Protein AF-A0A1E4LDM6-F1 (afdb_monomer)

Foldseek 3Di:
DVVVVVVVVVVVVVLVVPPPDDDPDDDVVVVVLVSVVVVVVVVVVVVVPDDDDDPVVPVVVVVVNVVVVVVCVVCVVVVVVVVLVVLVVVQLVLQLVQLVQQCVLCVVPVQFGAAQPQRCVSGDPNDQQDRPLAPASGFKAALNLRGGHGLVQFPCQPQEFGMWTFHDNDPSHYHFLVRHDASSVQKIWTQTSVSDIDIDGSVGRDGHSNTDTDPPPPPD

Radius of gyration: 28.26 Å; Cα contacts (8 Å, |Δi|>4): 288; chains: 1; bounding box: 62×35×88 Å

pLDDT: mean 83.28, std 17.45, range [42.28, 98.38]

Nearest PDB structures (foldseek):
  5t5h-assembly1_e  TM=4.782E-01  e=6.309E+00  Trypanosoma cruzi
  9e7f-assembly1_AA  TM=3.136E-01  e=3.564E+00  Pyrobaculum calidifontis JCM 11548
  8q87-assembly1_BA  TM=3.501E-01  e=8.666E+00  Gallus gallus

Structure (mmCIF, N/CA/C/O backbone):
data_AF-A0A1E4LDM6-F1
#
_entry.id   AF-A0A1E4LDM6-F1
#
loop_
_atom_site.group_PDB
_atom_site.id
_atom_site.type_symbol
_atom_site.label_atom_id
_atom_site.label_alt_id
_atom_site.label_comp_id
_atom_site.label_asym_id
_atom_site.label_entity_id
_atom_site.label_seq_id
_atom_site.pdbx_PDB_ins_code
_atom_site.Cartn_x
_atom_site.Cartn_y
_atom_site.Cartn_z
_atom_site.occupancy
_atom_site.B_iso_or_equiv
_atom_site.auth_seq_id
_atom_site.auth_comp_id
_atom_site.auth_asym_id
_atom_site.auth_atom_id
_atom_site.pdbx_PDB_model_num
ATOM 1 N N . MET A 1 1 ? 24.017 -20.713 -56.056 1.00 49.34 1 MET A N 1
ATOM 2 C CA . MET A 1 1 ? 22.973 -20.017 -55.260 1.00 49.34 1 MET A CA 1
ATOM 3 C C . MET A 1 1 ? 22.254 -20.922 -54.248 1.00 49.34 1 MET A C 1
ATOM 5 O O . MET A 1 1 ? 22.000 -20.444 -53.153 1.00 49.34 1 MET A O 1
ATOM 9 N N . ARG A 1 2 ? 22.015 -22.220 -54.521 1.00 45.69 2 ARG A N 1
ATOM 10 C CA . ARG A 1 2 ? 21.374 -23.165 -53.568 1.00 45.69 2 ARG A CA 1
ATOM 11 C C . ARG A 1 2 ? 22.109 -23.369 -52.227 1.00 45.69 2 ARG A C 1
ATOM 13 O O . ARG A 1 2 ? 21.454 -23.458 -51.200 1.00 45.69 2 ARG A O 1
ATOM 20 N N . ASN A 1 3 ? 23.443 -23.343 -52.202 1.00 46.25 3 ASN A N 1
ATOM 21 C CA . ASN A 1 3 ? 24.205 -23.619 -50.968 1.00 46.25 3 ASN A CA 1
ATOM 22 C C . ASN A 1 3 ? 24.256 -22.448 -49.967 1.00 46.25 3 ASN A C 1
ATOM 24 O O . ASN A 1 3 ? 24.544 -22.674 -48.797 1.00 46.25 3 ASN A O 1
ATOM 28 N N . LEU A 1 4 ? 23.956 -21.216 -50.402 1.00 45.09 4 LEU A N 1
ATOM 29 C CA . LEU A 1 4 ? 23.950 -20.031 -49.530 1.00 45.09 4 LEU A CA 1
ATOM 30 C C . LEU A 1 4 ? 22.633 -19.895 -48.749 1.00 45.09 4 LEU A C 1
ATOM 32 O O . LEU A 1 4 ? 22.628 -19.448 -47.607 1.00 45.09 4 LEU A O 1
ATOM 36 N N . LEU A 1 5 ? 21.524 -20.314 -49.366 1.00 49.38 5 LEU A N 1
ATOM 37 C CA . LEU A 1 5 ? 20.209 -20.367 -48.723 1.00 49.38 5 LEU A CA 1
ATOM 38 C C . LEU A 1 5 ? 20.184 -21.399 -47.585 1.00 49.38 5 LEU A C 1
ATOM 40 O O . LEU A 1 5 ? 19.610 -21.120 -46.539 1.00 49.38 5 LEU A O 1
ATOM 44 N N . LEU A 1 6 ? 20.884 -22.531 -47.731 1.00 47.88 6 LEU A N 1
ATOM 45 C CA . LEU A 1 6 ? 21.000 -23.536 -46.665 1.00 47.88 6 LEU A CA 1
ATOM 46 C C . LEU A 1 6 ? 21.842 -23.070 -45.464 1.00 47.88 6 LEU A C 1
ATOM 48 O O . LEU A 1 6 ? 21.526 -23.417 -44.330 1.00 47.88 6 LEU A O 1
ATOM 52 N N . THR A 1 7 ? 22.891 -22.266 -45.675 1.00 53.75 7 THR A N 1
ATOM 53 C CA . THR A 1 7 ? 23.732 -21.774 -44.565 1.00 53.75 7 THR A CA 1
ATOM 54 C C . THR A 1 7 ? 23.058 -20.648 -43.781 1.00 53.75 7 THR A C 1
ATOM 56 O O . THR A 1 7 ? 23.167 -20.614 -42.558 1.00 53.75 7 THR A O 1
ATOM 59 N N . LEU A 1 8 ? 22.314 -19.766 -44.459 1.00 48.09 8 LEU A N 1
ATOM 60 C CA . LEU A 1 8 ? 21.493 -18.745 -43.798 1.00 48.09 8 LEU A CA 1
ATOM 61 C C . LEU A 1 8 ? 20.306 -19.364 -43.044 1.00 48.09 8 LEU A C 1
ATOM 63 O O . LEU A 1 8 ? 20.028 -18.952 -41.922 1.00 48.09 8 LEU A O 1
ATOM 67 N N . ALA A 1 9 ? 19.661 -20.396 -43.601 1.00 47.34 9 ALA A N 1
ATOM 68 C CA . ALA A 1 9 ? 18.560 -21.087 -42.929 1.00 47.34 9 ALA A CA 1
ATOM 69 C C . ALA A 1 9 ? 19.007 -21.822 -41.647 1.00 47.34 9 ALA A C 1
ATOM 71 O O . ALA A 1 9 ? 18.335 -21.709 -40.625 1.00 47.34 9 ALA A O 1
ATOM 72 N N . CYS A 1 10 ? 20.163 -22.503 -41.646 1.00 48.44 10 CYS A N 1
ATOM 73 C CA . CYS A 1 10 ? 20.678 -23.161 -40.433 1.00 48.44 10 CYS A CA 1
ATOM 74 C C . CYS A 1 10 ? 21.182 -22.173 -39.366 1.00 48.44 10 CYS A C 1
ATOM 76 O O . CYS A 1 10 ? 20.991 -22.419 -38.176 1.00 48.44 10 CYS A O 1
ATOM 78 N N . GLY A 1 11 ? 21.799 -21.053 -39.764 1.00 45.41 11 GLY A N 1
ATOM 79 C CA . GLY A 1 11 ? 22.308 -20.051 -38.819 1.00 45.41 11 GLY A CA 1
ATOM 80 C C . GLY A 1 11 ? 21.202 -19.296 -38.075 1.00 45.41 11 GLY A C 1
ATOM 81 O O . GLY A 1 11 ? 21.329 -19.040 -36.881 1.00 45.41 11 GLY A O 1
ATOM 82 N N . VAL A 1 12 ? 20.090 -18.990 -38.752 1.00 48.03 12 VAL A N 1
ATOM 83 C CA . VAL A 1 12 ? 18.954 -18.276 -38.143 1.00 48.03 12 VAL A CA 1
ATOM 84 C C . VAL A 1 12 ? 18.112 -19.205 -37.253 1.00 48.03 12 VAL A C 1
ATOM 86 O O . VAL A 1 12 ? 17.675 -18.783 -36.184 1.00 48.03 12 VAL A O 1
ATOM 89 N N . CYS A 1 13 ? 17.957 -20.489 -37.611 1.00 42.28 13 CYS A N 1
ATOM 90 C CA . CYS A 1 13 ? 17.222 -21.459 -36.781 1.00 42.28 13 CYS A CA 1
ATOM 91 C C . CYS A 1 13 ? 17.929 -21.775 -35.448 1.00 42.28 13 CYS A C 1
ATOM 93 O O . CYS A 1 13 ? 17.265 -21.935 -34.425 1.00 42.28 13 CYS A O 1
ATOM 95 N N . GLY A 1 14 ? 19.268 -21.817 -35.428 1.00 44.53 14 GLY A N 1
ATOM 96 C CA . GLY A 1 14 ? 20.034 -22.075 -34.200 1.00 44.53 14 GLY A CA 1
ATOM 97 C C . GLY A 1 14 ? 19.938 -20.952 -33.160 1.00 44.53 14 GLY A C 1
ATOM 98 O O . GLY A 1 14 ? 19.948 -21.221 -31.962 1.00 44.53 14 GLY A O 1
ATOM 99 N N . ILE A 1 15 ? 19.788 -19.700 -33.605 1.00 48.88 15 ILE A N 1
ATOM 100 C CA . ILE A 1 15 ? 19.676 -18.538 -32.709 1.00 48.88 15 ILE A CA 1
ATOM 101 C C . ILE A 1 15 ? 18.282 -18.474 -32.068 1.00 48.88 15 ILE A C 1
ATOM 103 O O . ILE A 1 15 ? 18.171 -18.138 -30.894 1.00 48.88 15 ILE A O 1
ATOM 107 N N . ILE A 1 16 ? 17.222 -18.860 -32.787 1.00 49.59 16 ILE A N 1
ATOM 108 C CA . ILE A 1 16 ? 15.853 -18.844 -32.244 1.00 49.59 16 ILE A CA 1
ATOM 109 C C . ILE A 1 16 ? 15.621 -20.007 -31.258 1.00 49.59 16 IL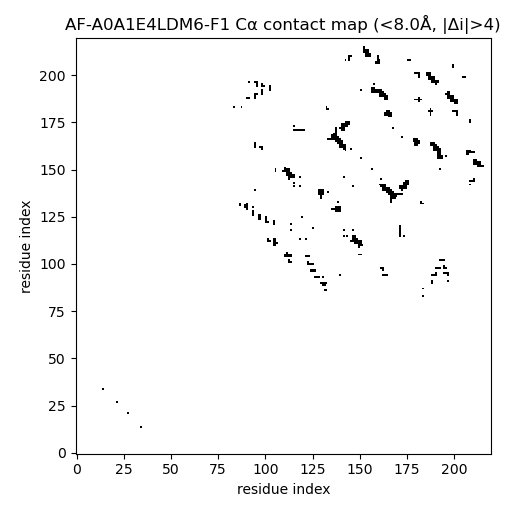E A C 1
ATOM 111 O O . ILE A 1 16 ? 14.893 -19.838 -30.286 1.00 49.59 16 ILE A O 1
ATOM 115 N N . ALA A 1 17 ? 16.279 -21.158 -31.443 1.00 46.69 17 ALA A N 1
ATOM 116 C CA . ALA A 1 17 ? 16.123 -22.315 -30.551 1.00 46.69 17 ALA A CA 1
ATOM 117 C C . ALA A 1 17 ? 16.949 -22.239 -29.244 1.00 46.69 17 ALA A C 1
ATOM 119 O O . ALA A 1 17 ? 16.628 -22.937 -28.285 1.00 46.69 17 ALA A O 1
ATOM 120 N N . GLY A 1 18 ? 18.005 -21.415 -29.186 1.00 44.22 18 GLY A N 1
ATOM 121 C CA . GLY A 1 18 ? 18.889 -21.298 -28.013 1.00 44.22 18 GLY A CA 1
ATOM 122 C C . GLY A 1 18 ? 18.526 -20.184 -27.024 1.00 44.22 18 GLY A C 1
ATOM 123 O O . GLY A 1 18 ? 18.975 -20.211 -25.878 1.00 44.22 18 GLY A O 1
ATOM 124 N N . VAL A 1 19 ? 17.707 -19.210 -27.431 1.00 49.59 19 VAL A N 1
ATOM 125 C CA . VAL A 1 19 ? 17.231 -18.142 -26.541 1.00 49.59 19 VAL A CA 1
ATOM 126 C C . VAL A 1 19 ? 15.974 -18.644 -25.835 1.00 49.59 19 VAL A C 1
ATOM 128 O O . VAL A 1 19 ? 14.849 -18.315 -26.204 1.00 49.59 19 VAL A O 1
ATOM 131 N N . GLY A 1 20 ? 16.172 -19.499 -24.829 1.00 47.28 20 GLY A N 1
ATOM 132 C CA . GLY A 1 20 ? 15.104 -19.872 -23.907 1.00 47.28 20 GLY A CA 1
ATOM 133 C C . GLY A 1 20 ? 14.444 -18.611 -23.348 1.00 47.28 20 GLY A C 1
ATOM 134 O O . GLY A 1 20 ? 15.133 -17.717 -22.852 1.00 47.28 20 GLY A O 1
ATOM 135 N N . LEU A 1 21 ? 13.117 -18.526 -23.467 1.00 48.06 21 LEU A N 1
ATOM 136 C CA . LEU A 1 21 ? 12.316 -17.459 -22.871 1.00 48.06 21 LEU A CA 1
ATOM 137 C C . LEU A 1 21 ? 12.644 -17.387 -21.370 1.00 48.06 21 LEU A C 1
ATOM 139 O O . LEU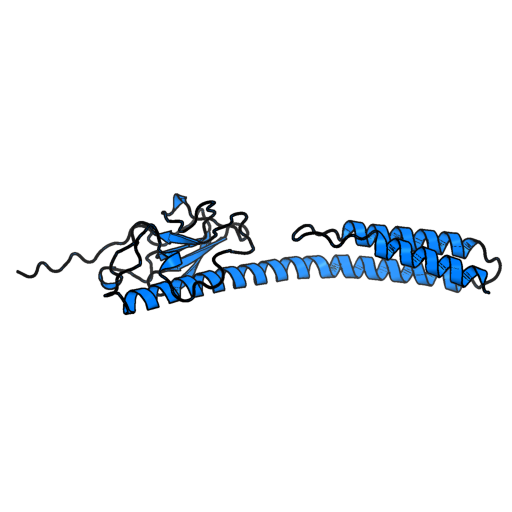 A 1 21 ? 12.421 -18.373 -20.662 1.00 48.06 21 LEU A O 1
ATOM 143 N N . PRO A 1 22 ? 13.204 -16.274 -20.866 1.00 49.22 22 PRO A N 1
ATOM 144 C CA . PRO A 1 22 ? 13.575 -16.201 -19.467 1.00 49.22 22 PRO A CA 1
ATOM 145 C C . PRO A 1 22 ? 12.323 -16.153 -18.588 1.00 49.22 22 PRO A C 1
ATOM 147 O O . PRO A 1 22 ? 11.362 -15.429 -18.860 1.00 49.22 22 PRO A O 1
ATOM 150 N N . ALA A 1 23 ? 12.368 -16.923 -17.502 1.00 51.56 23 ALA A N 1
ATOM 151 C CA . ALA A 1 23 ? 11.443 -16.799 -16.389 1.00 51.56 23 ALA A CA 1
ATOM 152 C C . ALA A 1 23 ? 11.481 -15.366 -15.816 1.00 51.56 23 ALA A C 1
ATOM 154 O O . ALA A 1 23 ? 12.505 -14.681 -15.865 1.00 51.56 23 ALA A O 1
ATOM 155 N N . LYS A 1 24 ? 10.332 -14.911 -15.301 1.00 47.06 24 LYS A N 1
ATOM 156 C CA . LYS A 1 24 ? 10.083 -13.546 -14.807 1.00 47.06 24 LYS A CA 1
ATOM 157 C C . LYS A 1 24 ? 11.229 -13.013 -13.929 1.00 47.06 24 LYS A C 1
ATOM 159 O O . LYS A 1 24 ? 11.544 -13.609 -12.906 1.00 47.06 24 LYS A O 1
ATOM 164 N N . GLY A 1 25 ? 11.759 -11.836 -14.278 1.00 56.69 25 GLY A N 1
ATOM 165 C CA . GLY A 1 25 ? 12.469 -10.958 -13.335 1.00 56.69 25 GLY A CA 1
ATOM 166 C C . GLY A 1 25 ? 13.971 -10.739 -13.547 1.00 56.69 25 GLY A C 1
ATOM 167 O O . GLY A 1 25 ? 14.536 -9.908 -12.844 1.00 56.69 25 GLY A O 1
ATOM 168 N N . GLN A 1 26 ? 14.625 -11.396 -14.512 1.00 46.50 26 GLN A N 1
ATOM 169 C CA . GLN A 1 26 ? 16.051 -11.170 -14.789 1.00 46.50 26 GLN A CA 1
ATOM 170 C C . GLN A 1 26 ? 16.243 -10.602 -16.201 1.00 46.50 26 GLN A C 1
ATOM 172 O O . GLN A 1 26 ? 15.936 -11.252 -17.202 1.00 46.50 26 GLN A O 1
ATOM 177 N N . SER A 1 27 ? 16.713 -9.355 -16.289 1.00 59.69 27 SER A N 1
ATOM 178 C CA . SER A 1 27 ? 16.934 -8.633 -17.544 1.00 59.69 27 SER A CA 1
ATOM 179 C C . SER A 1 27 ? 18.105 -9.243 -18.322 1.00 59.69 27 SER A C 1
ATOM 181 O O . SER A 1 27 ? 19.252 -8.815 -18.238 1.00 59.69 27 SER A O 1
ATOM 183 N N . ASN A 1 28 ? 17.805 -10.256 -19.131 1.00 59.12 28 ASN A N 1
ATOM 184 C CA . ASN A 1 28 ? 18.780 -10.992 -19.937 1.00 59.12 28 ASN A CA 1
ATOM 185 C C . ASN A 1 28 ? 19.213 -10.238 -21.216 1.00 59.12 28 ASN A C 1
ATOM 187 O O . ASN A 1 28 ? 19.544 -10.836 -22.240 1.00 59.12 28 ASN A O 1
ATOM 191 N N . TRP A 1 29 ? 19.189 -8.902 -21.172 1.00 66.25 29 TRP A N 1
ATOM 192 C CA . TRP A 1 29 ? 19.510 -8.027 -22.302 1.00 66.25 29 TRP A CA 1
ATOM 193 C C . TRP A 1 29 ? 20.968 -8.196 -22.755 1.00 66.25 29 TRP A C 1
ATOM 195 O O . TRP A 1 29 ? 21.261 -8.082 -23.943 1.00 66.25 29 TRP A O 1
ATOM 205 N N . MET A 1 30 ? 21.865 -8.565 -21.831 1.00 58.25 30 MET A N 1
ATOM 206 C CA . MET A 1 30 ? 23.257 -8.888 -22.150 1.00 58.25 30 MET A CA 1
ATOM 207 C C . MET A 1 30 ? 23.372 -10.090 -23.093 1.00 58.25 30 MET A C 1
ATOM 209 O O . MET A 1 30 ? 24.155 -10.026 -24.036 1.00 58.25 30 MET A O 1
ATOM 213 N N . LEU A 1 31 ? 22.571 -11.151 -22.920 1.00 64.25 31 LEU A N 1
ATOM 214 C CA . LEU A 1 31 ? 22.596 -12.287 -23.852 1.00 64.25 31 LEU A CA 1
ATOM 215 C C . LEU A 1 31 ? 22.042 -11.913 -25.228 1.00 64.25 31 LEU A C 1
ATOM 217 O O . LEU A 1 31 ? 22.519 -12.436 -26.232 1.00 64.25 31 LEU A O 1
ATOM 221 N N . PHE A 1 32 ? 21.098 -10.973 -25.296 1.00 67.56 32 PHE A N 1
ATOM 222 C CA . PHE A 1 32 ? 20.582 -10.479 -26.572 1.00 67.56 32 PHE A CA 1
ATOM 223 C C . PHE A 1 32 ? 21.638 -9.654 -27.327 1.00 67.56 32 PHE A C 1
ATOM 225 O O . PHE A 1 32 ? 21.861 -9.875 -28.516 1.00 67.56 32 PHE A O 1
ATOM 232 N N . VAL A 1 33 ? 22.363 -8.766 -26.634 1.00 72.69 33 VAL A N 1
ATOM 233 C CA . VAL A 1 33 ? 23.452 -7.969 -27.231 1.00 72.69 33 VAL A CA 1
ATOM 234 C C . VAL A 1 33 ? 24.643 -8.846 -27.628 1.00 72.69 33 VAL A C 1
ATOM 236 O O . VAL A 1 33 ? 25.175 -8.692 -28.728 1.00 72.69 33 VAL A O 1
ATOM 239 N N . VAL A 1 34 ? 25.028 -9.813 -26.788 1.00 73.44 34 VAL A N 1
ATOM 240 C CA . VAL A 1 34 ? 26.078 -10.795 -27.113 1.00 73.44 34 VAL A CA 1
ATOM 241 C C . VAL A 1 34 ? 25.649 -11.680 -28.287 1.00 73.44 34 VAL A C 1
ATOM 243 O O . VAL A 1 34 ? 26.446 -11.918 -29.194 1.00 73.44 34 VAL A O 1
ATOM 246 N N . GLY A 1 35 ? 24.384 -12.107 -28.329 1.00 72.50 35 GLY A N 1
ATOM 247 C CA . GLY A 1 35 ? 23.814 -12.881 -29.433 1.00 72.50 35 GLY A CA 1
ATOM 248 C C . GLY A 1 35 ? 23.854 -12.131 -30.766 1.00 72.50 35 GLY A C 1
ATOM 249 O O . GLY A 1 35 ? 24.314 -12.684 -31.766 1.00 72.50 35 GLY A O 1
ATOM 250 N N . ILE A 1 36 ? 23.466 -10.850 -30.781 1.00 78.25 36 ILE A N 1
ATOM 251 C CA . ILE A 1 36 ? 23.574 -9.985 -31.969 1.00 78.25 36 ILE A CA 1
ATOM 252 C C . ILE A 1 36 ? 25.043 -9.780 -32.363 1.00 78.25 36 ILE A C 1
ATOM 254 O O . ILE A 1 36 ? 25.367 -9.835 -33.548 1.00 78.25 36 ILE A O 1
ATOM 258 N N . GLY A 1 37 ? 25.947 -9.604 -31.394 1.00 72.75 37 GLY A N 1
ATOM 259 C CA . GLY A 1 37 ? 27.384 -9.471 -31.643 1.00 72.75 37 GLY A CA 1
ATOM 260 C C . GLY A 1 37 ? 27.998 -10.709 -32.307 1.00 72.75 37 GLY A C 1
ATOM 261 O O . GLY A 1 37 ? 28.727 -10.588 -33.293 1.00 72.75 37 GLY A O 1
ATOM 262 N N . LEU A 1 38 ? 27.657 -11.911 -31.830 1.00 75.69 38 LEU A N 1
ATOM 263 C CA . LEU A 1 38 ? 28.108 -13.181 -32.414 1.00 75.69 38 LEU A CA 1
ATOM 264 C C . LEU A 1 38 ? 27.487 -13.436 -33.798 1.00 75.69 38 LEU A C 1
ATOM 266 O O . LEU A 1 38 ? 28.177 -13.895 -34.715 1.00 75.69 38 LEU A O 1
ATOM 270 N N . ALA A 1 39 ? 26.213 -13.085 -33.992 1.00 72.81 39 ALA A N 1
ATOM 271 C CA . ALA A 1 39 ? 25.565 -13.126 -35.303 1.00 72.81 39 ALA A CA 1
ATOM 272 C C . ALA A 1 39 ? 26.240 -12.155 -36.292 1.00 72.81 39 ALA A C 1
ATOM 274 O O . ALA A 1 39 ? 26.561 -12.528 -37.419 1.00 72.81 39 ALA A O 1
ATOM 275 N N . GLY A 1 40 ? 26.560 -10.937 -35.849 1.00 73.50 40 GLY A N 1
ATOM 276 C CA . GLY A 1 40 ? 27.322 -9.961 -36.626 1.00 73.50 40 GLY A CA 1
ATOM 277 C C . GLY A 1 40 ? 28.716 -10.471 -37.002 1.00 73.50 40 GLY A C 1
ATOM 278 O O . GLY A 1 40 ? 29.114 -10.365 -38.161 1.00 73.50 40 GLY A O 1
ATOM 279 N N . ALA A 1 41 ? 29.434 -11.100 -36.066 1.00 73.44 41 ALA A N 1
ATOM 280 C CA . ALA A 1 41 ? 30.765 -11.665 -36.297 1.00 73.44 41 ALA A CA 1
ATOM 281 C C . ALA A 1 41 ? 30.755 -12.857 -37.272 1.00 73.44 41 ALA A C 1
ATOM 283 O O . ALA A 1 41 ? 31.641 -12.971 -38.122 1.00 73.44 41 ALA A O 1
ATOM 284 N N . THR A 1 42 ? 29.746 -13.731 -37.197 1.00 71.06 42 THR A N 1
ATOM 285 C CA . THR A 1 42 ? 29.597 -14.869 -38.123 1.00 71.06 42 THR A CA 1
ATOM 286 C C . THR A 1 42 ? 29.214 -14.413 -39.531 1.00 71.06 42 THR A C 1
ATOM 288 O O . THR A 1 42 ? 29.808 -14.884 -40.504 1.00 71.06 42 THR A O 1
ATOM 291 N N . ILE A 1 43 ? 28.311 -13.434 -39.660 1.00 72.12 43 ILE A N 1
ATOM 292 C CA . ILE A 1 43 ? 27.986 -12.786 -40.941 1.00 72.12 43 ILE A CA 1
ATOM 293 C C . ILE A 1 43 ? 29.222 -12.073 -41.507 1.00 72.12 43 ILE A C 1
ATOM 295 O O . ILE A 1 43 ? 29.521 -12.217 -42.694 1.00 72.12 43 ILE A O 1
ATOM 299 N N . TYR A 1 44 ? 29.994 -11.375 -40.668 1.00 69.31 44 TYR A N 1
ATOM 300 C CA . TYR A 1 44 ? 31.245 -10.719 -41.058 1.00 69.31 44 TYR A CA 1
ATOM 301 C C . TYR A 1 44 ? 32.291 -11.722 -41.573 1.00 69.31 44 TYR A C 1
ATOM 303 O O . TYR A 1 44 ? 32.874 -11.532 -42.645 1.00 69.31 44 TYR A O 1
ATOM 311 N N . ALA A 1 45 ? 32.494 -12.834 -40.862 1.00 71.31 45 ALA A N 1
ATOM 312 C CA . ALA A 1 45 ? 33.412 -13.895 -41.270 1.00 71.31 45 ALA A CA 1
ATOM 313 C C . ALA A 1 45 ? 32.966 -14.590 -42.572 1.00 71.31 45 ALA A C 1
ATOM 315 O O . ALA A 1 45 ? 33.801 -14.895 -43.428 1.00 71.31 45 ALA A O 1
ATOM 316 N N . ALA A 1 46 ? 31.657 -14.791 -42.761 1.00 68.44 46 ALA A N 1
ATOM 317 C CA . ALA A 1 46 ? 31.087 -15.348 -43.987 1.00 68.44 46 ALA A CA 1
ATOM 318 C C . ALA A 1 46 ? 31.203 -14.381 -45.182 1.00 68.44 46 ALA A C 1
ATOM 320 O O . ALA A 1 46 ? 31.504 -14.807 -46.301 1.00 68.44 46 ALA A O 1
ATOM 321 N N . ALA A 1 47 ? 31.038 -13.075 -44.953 1.00 64.38 47 ALA A N 1
ATOM 322 C CA . ALA A 1 47 ? 31.180 -12.033 -45.969 1.00 64.38 47 ALA A CA 1
ATOM 323 C C . ALA A 1 47 ? 32.632 -11.863 -46.458 1.00 64.38 47 ALA A C 1
ATOM 325 O O . ALA A 1 47 ? 32.857 -11.442 -47.595 1.00 64.38 47 ALA A O 1
ATOM 326 N N . ARG A 1 48 ? 33.629 -12.255 -45.649 1.00 67.25 48 ARG A N 1
ATOM 327 C CA . ARG A 1 48 ? 35.061 -12.165 -45.991 1.00 67.25 48 ARG A CA 1
ATOM 328 C C . ARG A 1 48 ? 35.487 -13.098 -47.135 1.00 67.25 48 ARG A C 1
ATOM 330 O O . ARG A 1 48 ? 36.540 -12.875 -47.722 1.00 67.25 48 ARG A O 1
ATOM 337 N N . ARG A 1 49 ? 34.683 -14.114 -47.485 1.00 69.12 49 ARG A N 1
ATOM 338 C CA . ARG A 1 49 ? 35.008 -15.105 -48.533 1.00 69.12 49 ARG A CA 1
ATOM 339 C C . ARG A 1 49 ? 34.563 -14.729 -49.953 1.00 69.12 49 ARG A C 1
ATOM 341 O O . ARG A 1 49 ? 34.766 -15.528 -50.862 1.00 69.12 49 ARG A O 1
ATOM 348 N N . ARG A 1 50 ? 33.942 -13.564 -50.179 1.00 61.72 50 ARG A N 1
ATOM 349 C CA . ARG A 1 50 ? 33.558 -13.120 -51.534 1.00 61.72 50 ARG A CA 1
ATOM 350 C C . ARG A 1 50 ? 34.538 -12.056 -52.049 1.00 61.72 50 ARG A C 1
ATOM 352 O O . ARG A 1 50 ? 34.533 -10.958 -51.495 1.00 61.72 50 ARG A O 1
ATOM 359 N N . PRO A 1 51 ? 35.374 -12.366 -53.061 1.00 62.16 51 PRO A N 1
ATOM 360 C CA . PRO A 1 51 ? 36.501 -11.514 -53.436 1.00 62.16 51 PRO A CA 1
ATOM 361 C C . PRO A 1 51 ? 36.149 -10.248 -54.225 1.00 62.16 51 PRO A C 1
ATOM 363 O O . PRO A 1 51 ? 36.994 -9.370 -54.291 1.00 62.16 51 PRO A O 1
ATOM 366 N N . GLU A 1 52 ? 34.929 -10.054 -54.732 1.00 61.41 52 GLU A N 1
ATOM 367 C CA . GLU A 1 52 ? 34.597 -8.807 -55.438 1.00 61.41 52 GLU A CA 1
ATOM 368 C C . GLU A 1 52 ? 33.204 -8.290 -55.088 1.00 61.41 52 GLU A C 1
ATOM 370 O O . GLU A 1 52 ? 32.190 -8.755 -55.608 1.00 61.41 52 GLU A O 1
ATOM 375 N N . ARG A 1 53 ? 33.144 -7.318 -54.174 1.00 55.69 53 ARG A N 1
ATOM 376 C CA . ARG A 1 53 ? 32.059 -6.332 -54.106 1.00 55.69 53 ARG A CA 1
ATOM 377 C C . ARG A 1 53 ? 32.524 -5.111 -53.319 1.00 55.69 53 ARG A C 1
ATOM 379 O O . ARG A 1 53 ? 33.094 -5.243 -52.239 1.00 55.69 53 ARG A O 1
ATOM 386 N N . SER A 1 54 ? 32.304 -3.951 -53.933 1.00 63.66 54 SER A N 1
ATOM 387 C CA . SER A 1 54 ? 32.726 -2.602 -53.550 1.00 63.66 54 SER A CA 1
ATOM 388 C C . SER A 1 54 ? 32.791 -2.347 -52.043 1.00 63.66 54 SER A C 1
ATOM 390 O O . SER A 1 54 ? 31.874 -2.690 -51.294 1.00 63.66 54 SER A O 1
ATOM 392 N N . TRP A 1 55 ? 33.843 -1.639 -51.634 1.00 55.88 55 TRP A N 1
ATOM 393 C CA . TRP A 1 55 ? 34.201 -1.273 -50.262 1.00 55.88 55 TRP A CA 1
ATOM 394 C C . TRP A 1 55 ? 33.056 -0.612 -49.457 1.00 55.88 55 TRP A C 1
ATOM 396 O O . TRP A 1 55 ? 33.072 -0.651 -48.230 1.00 55.88 55 TRP A O 1
ATOM 406 N N . ALA A 1 56 ? 32.019 -0.104 -50.132 1.00 59.78 56 ALA A N 1
ATOM 407 C CA . ALA A 1 56 ? 30.802 0.467 -49.554 1.00 59.78 56 ALA A CA 1
ATOM 408 C C . ALA A 1 56 ? 29.986 -0.492 -48.653 1.00 59.78 56 ALA A C 1
ATOM 410 O O . ALA A 1 56 ? 29.419 -0.055 -47.660 1.00 59.78 56 ALA A O 1
ATOM 411 N N . SER A 1 57 ? 29.958 -1.805 -48.922 1.00 62.16 57 SER A N 1
ATOM 412 C CA . SER A 1 57 ? 29.091 -2.745 -48.175 1.00 62.16 57 SER A CA 1
ATOM 413 C C . SER A 1 57 ? 29.598 -3.098 -46.767 1.00 62.16 57 SER A C 1
ATOM 415 O O . SER A 1 57 ? 28.849 -3.675 -45.980 1.00 62.16 57 SER A O 1
ATOM 417 N N . ARG A 1 58 ? 30.864 -2.810 -46.437 1.00 59.94 58 ARG A N 1
ATOM 418 C CA . ARG A 1 58 ? 31.471 -3.216 -45.153 1.00 59.94 58 ARG A CA 1
ATOM 419 C C . ARG A 1 58 ? 31.293 -2.182 -44.040 1.00 59.94 58 ARG A C 1
ATOM 421 O O . ARG A 1 58 ? 31.279 -2.565 -42.875 1.00 59.94 58 ARG A O 1
ATOM 428 N N . TYR A 1 59 ? 31.128 -0.906 -44.386 1.00 61.31 59 TYR A N 1
ATOM 429 C CA . TYR A 1 59 ? 30.904 0.172 -43.415 1.00 61.31 59 TYR A CA 1
ATOM 430 C C . TYR A 1 59 ? 29.439 0.286 -42.974 1.00 61.31 59 TYR A C 1
ATOM 432 O O . TYR A 1 59 ? 29.168 0.758 -41.872 1.00 61.31 59 TYR A O 1
ATOM 440 N N . ASP A 1 60 ? 28.514 -0.228 -43.785 1.00 71.12 60 ASP A N 1
ATOM 441 C CA . ASP A 1 60 ? 27.069 -0.100 -43.576 1.00 71.12 60 ASP A CA 1
ATOM 442 C C . ASP A 1 60 ? 26.578 -0.857 -42.320 1.00 71.12 60 ASP A C 1
ATOM 444 O O . ASP A 1 60 ? 25.838 -0.329 -41.494 1.00 71.12 60 ASP A O 1
ATOM 448 N N . GLY A 1 61 ? 27.087 -2.075 -42.088 1.00 76.69 61 GLY A N 1
ATOM 449 C CA . GLY A 1 61 ? 26.712 -2.877 -40.915 1.00 76.69 61 GLY A CA 1
ATOM 450 C C . GLY A 1 61 ? 27.317 -2.388 -39.593 1.00 76.69 61 GLY A C 1
ATOM 451 O O . GLY A 1 61 ? 26.657 -2.437 -38.555 1.00 76.69 61 GLY A O 1
ATOM 452 N N . ILE A 1 62 ? 28.562 -1.895 -39.619 1.00 82.44 62 ILE A N 1
ATOM 453 C CA . ILE A 1 62 ? 29.247 -1.388 -38.416 1.00 82.44 62 ILE A CA 1
ATOM 454 C C . ILE A 1 62 ? 28.610 -0.069 -37.966 1.00 82.44 62 ILE A C 1
ATOM 456 O O . ILE A 1 62 ? 28.360 0.110 -36.774 1.00 82.44 62 ILE A O 1
ATOM 460 N N . GLY A 1 63 ? 28.298 0.827 -38.909 1.00 84.81 63 GLY A N 1
ATOM 461 C CA . GLY A 1 63 ? 27.632 2.096 -38.614 1.00 84.81 63 GLY A CA 1
ATOM 462 C C . GLY A 1 63 ? 26.271 1.898 -37.945 1.00 84.81 63 GLY A C 1
ATOM 463 O O . GLY A 1 63 ? 26.018 2.480 -36.890 1.00 84.81 63 GLY A O 1
ATOM 464 N N . LEU A 1 64 ? 25.429 1.014 -38.491 1.00 85.50 64 LEU A N 1
ATOM 465 C CA . LEU A 1 64 ? 24.111 0.720 -37.919 1.00 85.50 64 LEU A CA 1
ATOM 466 C C . LEU A 1 64 ? 24.203 0.151 -36.495 1.00 85.50 64 LEU A C 1
ATOM 468 O O . LEU A 1 64 ? 23.442 0.554 -35.617 1.00 85.50 64 LEU A O 1
ATOM 472 N N . PHE A 1 65 ? 25.150 -0.756 -36.244 1.00 85.38 65 PHE A N 1
ATOM 473 C CA . PHE A 1 65 ? 25.342 -1.332 -34.913 1.00 85.38 65 PHE A CA 1
ATOM 474 C C . PHE A 1 65 ? 25.746 -0.274 -33.878 1.00 85.38 65 PHE A C 1
ATOM 476 O O . PHE A 1 65 ? 25.177 -0.234 -32.787 1.00 85.38 65 PHE A O 1
ATOM 483 N N . ILE A 1 66 ? 26.676 0.622 -34.230 1.00 89.00 66 ILE A N 1
ATOM 484 C CA . ILE A 1 66 ? 27.087 1.730 -33.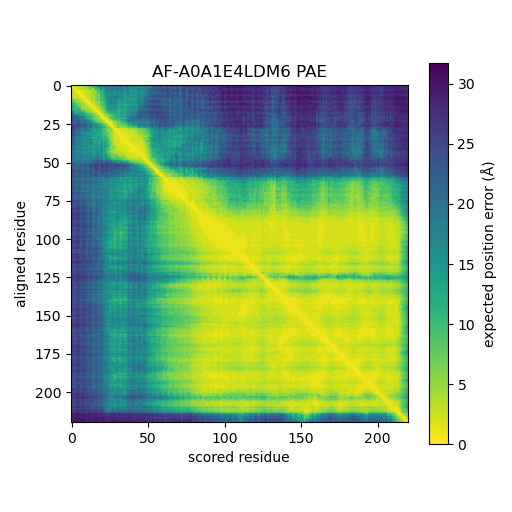355 1.00 89.00 66 ILE A CA 1
ATOM 485 C C . ILE A 1 66 ? 25.894 2.641 -33.046 1.00 89.00 66 ILE A C 1
ATOM 487 O O . ILE A 1 66 ? 25.687 2.997 -31.887 1.00 89.00 66 ILE A O 1
ATOM 491 N N . ILE A 1 67 ? 25.078 2.972 -34.051 1.00 90.81 67 ILE A N 1
ATOM 492 C CA . ILE A 1 67 ? 23.878 3.799 -33.864 1.00 90.81 67 ILE A CA 1
ATOM 493 C C . ILE A 1 67 ? 22.914 3.136 -32.872 1.00 90.81 67 ILE A C 1
ATOM 495 O O . ILE A 1 67 ? 22.466 3.788 -31.930 1.00 90.81 67 ILE A O 1
ATOM 499 N N . LEU A 1 68 ? 22.633 1.838 -33.022 1.00 90.56 68 LEU A N 1
ATOM 500 C CA . LEU A 1 68 ? 21.739 1.113 -32.112 1.00 90.56 68 LEU A CA 1
ATOM 501 C C . LEU A 1 68 ? 22.278 1.051 -30.677 1.00 90.56 68 LEU A C 1
ATOM 503 O O . LEU A 1 68 ? 21.506 1.207 -29.728 1.00 90.56 68 LEU A O 1
ATOM 507 N N . LEU A 1 69 ? 23.590 0.866 -30.499 1.00 90.62 69 LEU A N 1
ATOM 508 C CA . LEU A 1 69 ? 24.209 0.905 -29.173 1.00 90.62 69 LEU A CA 1
ATOM 509 C C . LEU A 1 69 ? 24.064 2.282 -28.518 1.00 90.62 69 LEU A C 1
ATOM 511 O O . LEU A 1 69 ? 23.651 2.359 -27.362 1.00 90.62 69 LEU A O 1
ATOM 515 N N . VAL A 1 70 ? 24.343 3.362 -29.253 1.00 92.56 70 VAL A N 1
ATOM 516 C CA . VAL A 1 70 ? 24.212 4.733 -28.734 1.00 92.56 70 VAL A CA 1
ATOM 517 C C . VAL A 1 70 ? 22.763 5.034 -28.356 1.00 92.56 70 VAL A C 1
ATOM 519 O O . VAL A 1 70 ? 22.510 5.519 -27.255 1.00 92.56 70 VAL A O 1
ATOM 522 N N . VAL A 1 71 ? 21.800 4.686 -29.216 1.00 93.19 71 VAL A N 1
ATOM 523 C CA . VAL A 1 71 ? 20.368 4.862 -28.921 1.00 93.19 71 VAL A CA 1
ATOM 524 C C . VAL A 1 71 ? 19.975 4.101 -27.655 1.00 93.19 71 VAL A C 1
ATOM 526 O O . VAL A 1 71 ? 19.310 4.660 -26.787 1.00 93.19 71 VAL A O 1
ATOM 529 N N . THR A 1 72 ? 20.425 2.854 -27.505 1.00 88.06 72 THR A N 1
ATOM 530 C CA . THR A 1 72 ? 20.099 2.033 -26.328 1.00 88.06 72 THR A CA 1
ATOM 531 C C . THR A 1 72 ? 20.657 2.646 -25.044 1.00 88.06 72 THR A C 1
ATOM 533 O O . THR A 1 72 ? 19.947 2.708 -24.043 1.00 88.06 72 THR A O 1
ATOM 536 N N . ILE A 1 73 ? 21.893 3.156 -25.070 1.00 93.00 73 ILE A N 1
ATOM 537 C CA . ILE A 1 73 ? 22.513 3.829 -23.918 1.00 93.00 73 ILE A CA 1
ATOM 538 C C . ILE A 1 73 ? 21.705 5.065 -23.499 1.00 93.00 73 ILE A C 1
ATOM 540 O O . ILE A 1 73 ? 21.531 5.298 -22.305 1.00 93.00 73 ILE A O 1
ATOM 544 N N . ILE A 1 74 ? 21.182 5.829 -24.462 1.00 91.50 74 ILE A N 1
ATOM 545 C CA . ILE A 1 74 ? 20.412 7.053 -24.196 1.00 91.50 74 ILE A CA 1
ATOM 546 C C . ILE A 1 74 ? 18.994 6.738 -23.694 1.00 91.50 74 ILE A C 1
ATOM 548 O O . ILE A 1 74 ? 18.504 7.398 -22.780 1.00 91.50 74 ILE A O 1
ATOM 552 N N . VAL A 1 75 ? 18.324 5.733 -24.264 1.00 90.88 75 VAL A N 1
ATOM 553 C CA . VAL A 1 75 ? 16.916 5.417 -23.952 1.00 90.88 75 VAL A CA 1
ATOM 554 C C . VAL A 1 75 ? 16.768 4.627 -22.647 1.00 90.88 75 VAL A C 1
ATOM 556 O O . VAL A 1 75 ? 15.801 4.824 -21.911 1.00 90.88 75 VAL A O 1
ATOM 559 N N . ASN A 1 76 ? 17.727 3.758 -22.318 1.00 87.00 76 ASN A N 1
ATOM 560 C CA . ASN A 1 76 ? 17.661 2.906 -21.129 1.00 87.00 76 ASN A CA 1
ATOM 561 C C . ASN A 1 76 ? 17.433 3.661 -19.793 1.00 87.00 76 ASN A C 1
ATOM 563 O O . ASN A 1 76 ? 16.534 3.258 -19.052 1.00 87.00 76 ASN A O 1
ATOM 567 N N . PRO A 1 77 ? 18.147 4.760 -19.454 1.00 85.31 77 PRO A N 1
ATOM 568 C CA . PRO A 1 77 ? 17.914 5.463 -18.186 1.00 85.31 77 PRO A CA 1
ATOM 569 C C . PRO A 1 77 ? 16.496 6.041 -18.070 1.00 85.31 77 PRO A C 1
ATOM 571 O O . PRO A 1 77 ? 15.930 6.056 -16.977 1.00 85.31 77 PRO A O 1
ATOM 574 N N . VAL A 1 78 ? 15.898 6.469 -19.187 1.00 89.62 78 VAL A N 1
ATOM 575 C CA . VAL A 1 78 ? 14.513 6.965 -19.226 1.00 89.62 78 VAL A CA 1
ATOM 576 C C . VAL A 1 78 ? 13.521 5.830 -18.982 1.00 89.62 78 VAL A C 1
ATOM 578 O O . VAL A 1 78 ? 12.529 6.007 -18.282 1.00 89.62 78 VAL A O 1
ATOM 581 N N . PHE A 1 79 ? 13.791 4.641 -19.519 1.00 84.88 79 PHE A N 1
ATOM 582 C CA . PHE A 1 79 ? 12.919 3.492 -19.307 1.00 84.88 79 PHE A CA 1
ATOM 583 C C . PHE A 1 79 ? 12.945 3.005 -17.850 1.00 84.88 79 PHE A C 1
ATOM 585 O O . PHE A 1 79 ? 11.892 2.732 -17.275 1.00 84.88 79 PHE A O 1
ATOM 592 N N . ILE A 1 80 ? 14.127 2.957 -17.226 1.00 84.50 80 ILE A N 1
ATOM 593 C CA . ILE A 1 80 ? 14.279 2.553 -15.818 1.00 84.50 80 ILE A CA 1
ATOM 594 C C . ILE A 1 80 ? 13.521 3.509 -14.889 1.00 84.50 80 ILE A C 1
ATOM 596 O O . ILE A 1 80 ? 12.801 3.062 -13.993 1.00 84.50 80 ILE A O 1
ATOM 600 N N . SER A 1 81 ? 13.643 4.821 -15.106 1.00 84.88 81 SER A N 1
ATOM 601 C CA . SER A 1 81 ? 12.927 5.807 -14.291 1.00 84.88 81 SER A CA 1
ATOM 602 C C . SER A 1 81 ? 11.412 5.726 -14.498 1.00 84.88 81 SER A C 1
ATOM 604 O O . SER A 1 81 ? 10.661 5.715 -13.520 1.00 84.88 81 SER A O 1
ATOM 606 N N . ALA A 1 82 ? 10.952 5.576 -15.743 1.00 85.69 82 ALA A N 1
ATOM 607 C CA . ALA A 1 82 ? 9.535 5.402 -16.054 1.00 85.69 82 ALA A CA 1
ATOM 608 C C . ALA A 1 82 ? 8.945 4.136 -15.406 1.00 85.69 82 ALA A C 1
ATOM 610 O O . ALA A 1 82 ? 7.838 4.172 -14.863 1.00 85.69 82 ALA A O 1
ATOM 611 N N . GLN A 1 83 ? 9.691 3.027 -15.403 1.00 87.56 83 GLN A N 1
ATOM 612 C CA . GLN A 1 83 ? 9.260 1.780 -14.773 1.00 87.56 83 GLN A CA 1
ATOM 613 C C . GLN A 1 83 ? 9.111 1.918 -13.251 1.00 87.56 83 GLN A C 1
ATOM 615 O O . GLN A 1 83 ? 8.138 1.411 -12.686 1.00 87.56 83 GLN A O 1
ATOM 620 N N . ALA A 1 84 ? 10.033 2.622 -12.586 1.00 87.50 84 ALA A N 1
ATOM 621 C CA . ALA A 1 84 ? 9.934 2.890 -11.151 1.00 87.50 84 ALA A CA 1
ATOM 622 C C . ALA A 1 84 ? 8.670 3.705 -10.821 1.00 87.50 84 ALA A C 1
ATOM 624 O O . ALA A 1 84 ? 7.904 3.327 -9.939 1.00 87.50 84 ALA A O 1
ATOM 625 N N . VAL A 1 85 ? 8.382 4.761 -11.590 1.00 89.44 85 VAL A N 1
ATOM 626 C CA . VAL A 1 85 ? 7.165 5.577 -11.415 1.00 89.44 85 VAL A CA 1
ATOM 627 C C . VAL A 1 85 ? 5.893 4.751 -11.636 1.00 89.44 85 VAL A C 1
ATOM 629 O O . VAL A 1 85 ? 4.953 4.845 -10.848 1.00 89.44 85 VAL A O 1
ATOM 632 N N . SER A 1 86 ? 5.867 3.905 -12.668 1.00 90.12 86 SER A N 1
ATOM 633 C CA . SER A 1 86 ? 4.733 3.012 -12.943 1.00 90.12 86 SER A CA 1
ATOM 634 C C . SER A 1 86 ? 4.506 2.001 -11.814 1.00 90.12 86 SER A C 1
ATOM 636 O O . SER A 1 86 ? 3.364 1.770 -11.404 1.00 90.12 86 SER A O 1
ATOM 638 N N . THR A 1 87 ? 5.584 1.441 -11.264 1.00 93.12 87 THR A N 1
ATOM 639 C CA . THR A 1 87 ? 5.517 0.501 -10.138 1.00 93.12 87 THR A CA 1
ATOM 640 C C . THR A 1 87 ? 4.962 1.182 -8.889 1.00 93.12 87 THR A C 1
ATOM 642 O O . THR A 1 87 ? 4.039 0.657 -8.265 1.00 93.12 87 THR A O 1
ATOM 645 N N . ASN A 1 88 ? 5.443 2.389 -8.582 1.00 94.69 88 ASN A N 1
ATOM 646 C CA . ASN A 1 88 ? 4.958 3.196 -7.464 1.00 94.69 88 ASN A CA 1
ATOM 647 C C . ASN A 1 88 ? 3.461 3.510 -7.606 1.00 94.69 88 ASN A C 1
ATOM 649 O O . ASN A 1 88 ? 2.693 3.309 -6.668 1.00 94.69 88 ASN A O 1
ATOM 653 N N . ALA A 1 89 ? 3.027 3.947 -8.793 1.00 95.00 89 ALA A N 1
ATOM 654 C CA . ALA A 1 89 ? 1.618 4.223 -9.073 1.00 95.00 89 ALA A CA 1
ATOM 655 C C . ALA A 1 89 ? 0.742 2.968 -8.914 1.00 95.00 89 ALA A C 1
ATOM 657 O O . ALA A 1 89 ? -0.368 3.048 -8.388 1.00 95.00 89 ALA A O 1
ATOM 658 N N . THR A 1 90 ? 1.260 1.804 -9.311 1.00 95.69 90 THR A N 1
ATOM 659 C CA . THR A 1 90 ? 0.568 0.518 -9.166 1.00 95.69 90 THR A CA 1
ATOM 660 C C . THR A 1 90 ? 0.414 0.126 -7.695 1.00 95.69 90 THR A C 1
ATOM 662 O O . THR A 1 90 ? -0.702 -0.163 -7.266 1.00 95.69 90 THR A O 1
ATOM 665 N N . CYS A 1 91 ? 1.486 0.174 -6.890 1.00 95.62 91 CYS A N 1
ATOM 666 C CA . CYS A 1 91 ? 1.392 -0.162 -5.462 1.00 95.62 91 CYS A CA 1
ATOM 667 C C . CYS A 1 91 ? 0.507 0.825 -4.691 1.00 95.62 91 CYS A C 1
ATOM 669 O O . CYS A 1 91 ? -0.276 0.399 -3.842 1.00 95.62 91 CYS A O 1
ATOM 671 N N . MET A 1 92 ? 0.556 2.114 -5.040 1.00 96.12 92 MET A N 1
ATOM 672 C CA . MET A 1 92 ? -0.358 3.122 -4.502 1.00 96.12 92 MET A CA 1
ATOM 673 C C . MET A 1 92 ? -1.819 2.812 -4.862 1.00 96.12 92 MET A C 1
ATOM 675 O O . MET A 1 92 ? -2.696 2.924 -4.009 1.00 96.12 92 MET A O 1
ATOM 679 N N . SER A 1 93 ? -2.095 2.392 -6.103 1.00 95.94 93 SER A N 1
ATOM 680 C CA . SER A 1 93 ? -3.444 2.009 -6.537 1.00 95.94 93 SER A CA 1
ATOM 681 C C . SER A 1 93 ? -3.963 0.781 -5.792 1.00 95.94 93 SER A C 1
ATOM 683 O O . SER A 1 93 ? -5.110 0.790 -5.355 1.00 95.94 93 SER A O 1
ATOM 685 N N . HIS A 1 94 ? -3.143 -0.261 -5.625 1.00 96.00 94 HIS A N 1
ATOM 686 C CA . HIS A 1 94 ? -3.523 -1.444 -4.845 1.00 96.00 94 HIS A CA 1
ATOM 687 C C . HIS A 1 94 ? -3.840 -1.069 -3.395 1.00 96.00 94 HIS A C 1
ATOM 689 O O . HIS A 1 94 ? -4.871 -1.471 -2.864 1.00 96.00 94 HIS A O 1
ATOM 695 N N . LEU A 1 95 ? -3.002 -0.238 -2.767 1.00 96.31 95 LEU A N 1
ATOM 696 C CA . LEU A 1 95 ? -3.238 0.195 -1.395 1.00 96.31 95 LEU A CA 1
ATOM 697 C C . LEU A 1 95 ? -4.495 1.069 -1.269 1.00 96.31 95 LEU A C 1
ATOM 699 O O . LEU A 1 95 ? -5.238 0.932 -0.302 1.00 96.31 95 LEU A O 1
ATOM 703 N N . LYS A 1 96 ? -4.776 1.923 -2.262 1.00 96.12 96 LYS A N 1
ATOM 704 C CA . LYS A 1 96 ? -6.014 2.713 -2.316 1.00 96.12 96 LYS A CA 1
ATOM 705 C C . LYS A 1 96 ? -7.251 1.830 -2.454 1.00 96.12 96 LYS A C 1
ATOM 707 O O . LYS A 1 96 ? -8.252 2.099 -1.800 1.00 96.12 96 LYS A O 1
ATOM 712 N N . GLN A 1 97 ? -7.181 0.786 -3.281 1.00 95.88 97 GLN A N 1
ATOM 713 C CA . GLN A 1 97 ? -8.255 -0.203 -3.404 1.00 95.88 97 GLN A CA 1
ATOM 714 C C . GLN A 1 97 ? -8.492 -0.893 -2.059 1.00 95.88 97 GLN A C 1
ATOM 716 O O . GLN A 1 97 ? -9.606 -0.851 -1.560 1.00 95.88 97 GLN A O 1
ATOM 721 N N . LEU A 1 98 ? -7.441 -1.412 -1.416 1.00 96.62 98 LEU A N 1
ATOM 722 C CA . LEU A 1 98 ? -7.547 -2.039 -0.093 1.00 96.62 98 LEU A CA 1
ATOM 723 C C . LEU A 1 98 ? -8.124 -1.097 0.972 1.00 96.62 98 LEU A C 1
ATOM 725 O O . LEU A 1 98 ? -9.009 -1.493 1.722 1.00 96.62 98 LEU A O 1
ATOM 729 N N . GLY A 1 99 ? -7.646 0.148 1.031 1.00 96.25 99 GLY A N 1
ATOM 730 C CA . GLY A 1 99 ? -8.159 1.145 1.969 1.00 96.25 99 GLY A CA 1
ATOM 731 C C . GLY A 1 99 ? -9.640 1.453 1.741 1.00 96.25 99 GLY A C 1
ATOM 732 O O . GLY A 1 99 ? -10.406 1.521 2.696 1.00 96.25 99 GLY A O 1
ATOM 733 N N . ASN A 1 100 ? -10.060 1.576 0.481 1.00 95.88 100 ASN A N 1
ATOM 734 C CA . ASN A 1 100 ? -11.457 1.812 0.128 1.00 95.88 100 ASN A CA 1
ATOM 735 C C . ASN A 1 100 ? -12.355 0.611 0.460 1.00 95.88 100 ASN A C 1
ATOM 737 O O . ASN A 1 100 ? -13.447 0.793 0.984 1.00 95.88 100 ASN A O 1
ATOM 741 N N . GLU A 1 101 ? -11.895 -0.613 0.202 1.00 96.62 101 GLU A N 1
ATOM 742 C CA . GLU A 1 101 ? -12.641 -1.830 0.541 1.00 96.62 101 GLU A CA 1
ATOM 743 C C . GLU A 1 101 ? -12.844 -1.995 2.048 1.00 96.62 101 GLU A C 1
ATOM 745 O O . GLU A 1 101 ? -13.884 -2.486 2.470 1.00 96.62 101 GLU A O 1
ATOM 750 N N . LEU A 1 102 ? -11.882 -1.566 2.870 1.00 97.06 102 LEU A N 1
ATOM 751 C CA . LEU A 1 102 ? -12.041 -1.577 4.325 1.00 97.06 102 LEU A CA 1
ATOM 752 C C . LEU A 1 102 ? -13.089 -0.577 4.813 1.00 97.06 102 LEU A C 1
ATOM 754 O O . LEU A 1 102 ? -13.804 -0.883 5.760 1.00 97.06 102 LEU A O 1
ATOM 758 N N . ILE A 1 103 ? -13.203 0.579 4.157 1.00 96.31 103 ILE A N 1
ATOM 759 C CA . ILE A 1 103 ? -14.251 1.565 4.452 1.00 96.31 103 ILE A CA 1
ATOM 760 C C . ILE A 1 103 ? -15.620 1.038 4.009 1.00 96.31 103 ILE A C 1
ATOM 762 O O . ILE A 1 103 ? -16.595 1.156 4.739 1.00 96.31 103 ILE A O 1
ATOM 766 N N . ILE A 1 104 ? -15.703 0.406 2.834 1.00 96.25 104 ILE A N 1
ATOM 767 C CA . ILE A 1 104 ? -16.942 -0.249 2.388 1.00 96.25 104 ILE A CA 1
ATOM 768 C C . ILE A 1 104 ? -17.335 -1.354 3.374 1.00 96.25 104 ILE A C 1
ATOM 770 O O . ILE A 1 104 ? -18.486 -1.418 3.792 1.00 96.25 104 ILE A O 1
ATOM 774 N N . TYR A 1 105 ? -16.374 -2.183 3.790 1.00 97.19 105 TYR A N 1
ATOM 775 C CA . TYR A 1 105 ? -16.602 -3.207 4.803 1.00 97.19 105 TYR A CA 1
ATOM 776 C C . TYR A 1 105 ? -17.130 -2.595 6.104 1.00 97.19 105 TYR A C 1
ATOM 778 O O . TYR A 1 105 ? -18.098 -3.105 6.655 1.00 97.19 105 TYR A O 1
ATOM 786 N N . SER A 1 106 ? -16.545 -1.498 6.595 1.00 96.75 106 SER A N 1
ATOM 787 C CA . SER A 1 106 ? -17.014 -0.886 7.840 1.00 96.75 106 SER A CA 1
ATOM 788 C C . SER A 1 106 ? -18.443 -0.357 7.721 1.00 96.75 106 SER A C 1
ATOM 790 O O . SER A 1 106 ? -19.215 -0.512 8.661 1.00 96.75 106 SER A O 1
ATOM 792 N N . CYS A 1 107 ? -18.838 0.183 6.561 1.00 96.19 107 CYS A N 1
ATOM 793 C CA . CYS A 1 107 ? -20.223 0.603 6.324 1.00 96.19 107 CYS A CA 1
ATOM 794 C C . CYS A 1 107 ? -21.233 -0.554 6.437 1.00 96.19 107 CYS A C 1
ATOM 796 O O . CYS A 1 107 ? -22.363 -0.325 6.862 1.00 96.19 107 CYS A O 1
ATOM 798 N N . ASP A 1 108 ? -20.836 -1.782 6.091 1.00 97.44 108 ASP A N 1
ATOM 799 C CA . ASP A 1 108 ? -21.685 -2.976 6.203 1.00 97.44 108 ASP A CA 1
ATOM 800 C C . ASP A 1 108 ? -21.683 -3.594 7.619 1.00 97.44 108 ASP A C 1
ATOM 802 O O . ASP A 1 108 ? -22.554 -4.405 7.938 1.00 97.44 108 ASP A O 1
ATOM 806 N N . PHE A 1 109 ? -20.704 -3.248 8.464 1.00 96.88 109 PHE A N 1
ATOM 807 C CA . PHE A 1 109 ? -20.436 -3.891 9.759 1.00 96.88 109 PHE A CA 1
ATOM 808 C C . PHE A 1 109 ? -20.381 -2.881 10.920 1.00 96.88 109 PHE A C 1
ATOM 810 O O . PHE A 1 109 ? -19.441 -2.896 11.713 1.00 96.88 109 PHE A O 1
ATOM 817 N N . ASP A 1 110 ? -21.385 -2.008 11.040 1.00 96.31 110 ASP A N 1
ATOM 818 C CA . ASP A 1 110 ? -21.539 -1.055 12.158 1.00 96.31 110 ASP A CA 1
ATOM 819 C C . ASP A 1 110 ? -20.277 -0.204 12.414 1.00 96.31 110 ASP A C 1
ATOM 821 O O . ASP A 1 110 ? -19.811 -0.060 13.545 1.00 96.31 110 ASP A O 1
ATOM 825 N N . ASP A 1 111 ? -19.657 0.292 11.345 1.00 96.62 111 ASP A N 1
ATOM 826 C CA . ASP A 1 111 ? -18.385 1.022 11.339 1.00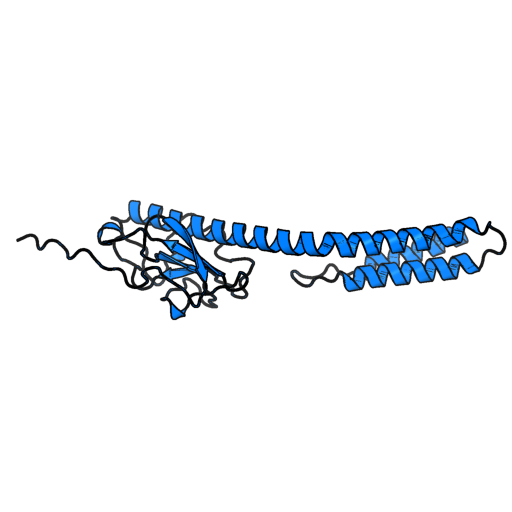 96.62 111 ASP A CA 1
ATOM 827 C C . ASP A 1 111 ? -17.163 0.225 11.829 1.00 96.62 111 ASP A C 1
ATOM 829 O O . ASP A 1 111 ? -16.079 0.793 11.972 1.00 96.62 111 ASP A O 1
ATOM 833 N N . HIS A 1 112 ? -17.265 -1.090 12.032 1.00 97.19 112 HIS A N 1
ATOM 834 C CA . HIS A 1 112 ? -16.148 -1.914 12.489 1.00 97.19 112 HIS A CA 1
ATOM 835 C C . HIS A 1 112 ? -15.243 -2.360 11.345 1.00 97.19 112 HIS A C 1
ATOM 837 O O . HIS A 1 112 ? -15.672 -2.905 10.327 1.00 97.19 112 HIS A O 1
ATOM 843 N N . LEU A 1 113 ? -13.939 -2.221 11.565 1.00 97.62 113 LEU A N 1
ATOM 844 C CA . LEU A 1 113 ? -12.935 -2.862 10.732 1.00 97.62 113 LEU A CA 1
ATOM 845 C C . LEU A 1 113 ? -12.952 -4.386 10.920 1.00 97.62 113 LEU A C 1
ATOM 847 O O . LEU A 1 113 ? -13.342 -4.893 11.975 1.00 97.62 113 LEU A O 1
ATOM 851 N N . PRO A 1 114 ? -12.491 -5.152 9.920 1.00 97.81 114 PRO A N 1
ATOM 852 C CA . PRO A 1 114 ? -12.464 -6.602 10.013 1.00 97.81 114 PRO A CA 1
ATOM 853 C C . PRO A 1 114 ? -11.534 -7.103 11.136 1.00 97.81 114 PRO A C 1
ATOM 855 O O . PRO A 1 114 ? -10.588 -6.415 11.540 1.00 97.81 114 PRO A O 1
ATOM 858 N N . PRO A 1 115 ? -11.774 -8.329 11.640 1.00 97.06 115 PRO A N 1
ATOM 859 C CA . PRO A 1 115 ? -10.959 -8.930 12.686 1.00 97.06 115 PRO A CA 1
ATOM 860 C C . PRO A 1 115 ? -9.538 -9.236 12.200 1.00 97.06 115 PRO A C 1
ATOM 862 O O . PRO A 1 115 ? -9.310 -9.530 11.026 1.00 97.06 115 PRO A O 1
ATOM 865 N N . ARG A 1 116 ? -8.598 -9.239 13.150 1.00 96.31 116 ARG A N 1
ATOM 866 C CA . ARG A 1 116 ? -7.148 -9.380 12.937 1.00 96.31 116 ARG A CA 1
ATOM 867 C C . ARG A 1 116 ? -6.761 -10.545 12.020 1.00 96.31 116 ARG A C 1
ATOM 869 O O . ARG A 1 116 ? -6.001 -10.343 11.081 1.00 96.31 116 ARG A O 1
ATOM 876 N N . ASP A 1 117 ? -7.270 -11.741 12.297 1.00 94.25 117 ASP A N 1
ATOM 877 C CA . ASP A 1 117 ? -6.713 -12.982 11.735 1.00 94.25 117 ASP A CA 1
ATOM 878 C C . ASP A 1 117 ? -7.134 -13.259 10.286 1.00 94.25 117 ASP A C 1
ATOM 880 O O . ASP A 1 117 ? -6.536 -14.098 9.616 1.00 94.25 117 ASP A O 1
ATOM 884 N N . HIS A 1 118 ? -8.171 -12.575 9.797 1.00 94.62 118 HIS A N 1
ATOM 885 C CA . HIS A 1 118 ? -8.831 -12.914 8.534 1.00 94.62 118 HIS A CA 1
ATOM 886 C C . HIS A 1 118 ? -9.235 -11.682 7.722 1.00 94.62 118 HIS A C 1
ATOM 888 O O . HIS A 1 118 ? -10.164 -11.747 6.912 1.00 94.62 118 HIS A O 1
ATOM 894 N N . TRP A 1 119 ? -8.577 -10.546 7.943 1.00 96.31 119 TRP A N 1
ATOM 895 C CA . TRP A 1 119 ? -9.014 -9.272 7.389 1.00 96.31 119 TRP A CA 1
ATOM 896 C C . TRP A 1 119 ? -9.011 -9.223 5.851 1.00 96.31 119 TRP A C 1
ATOM 898 O O . TRP A 1 119 ? -9.944 -8.674 5.267 1.00 96.31 119 TRP A O 1
ATOM 908 N N . LEU A 1 120 ? -8.047 -9.861 5.173 1.00 95.00 120 LEU A N 1
ATOM 909 C CA . LEU A 1 120 ? -8.002 -9.926 3.705 1.00 95.00 120 LEU A CA 1
ATOM 910 C C . LEU A 1 120 ? -9.085 -10.835 3.125 1.00 95.00 120 LEU A C 1
ATOM 912 O O . LEU A 1 120 ? -9.471 -10.672 1.968 1.00 95.00 120 LEU A O 1
ATOM 916 N N . SER A 1 121 ? -9.543 -11.829 3.888 1.00 93.06 121 SER A N 1
ATOM 917 C CA . SER A 1 121 ? -10.628 -12.721 3.459 1.00 93.06 121 SER A CA 1
ATOM 918 C C . SER A 1 121 ? -12.016 -12.089 3.602 1.00 93.06 121 SER A C 1
ATOM 920 O O . SER A 1 121 ? -12.972 -12.584 3.011 1.00 93.06 121 SER A O 1
ATOM 922 N N . ARG A 1 122 ? -12.123 -11.010 4.388 1.00 93.50 122 ARG A N 1
ATOM 923 C CA . ARG A 1 122 ? -13.382 -10.332 4.719 1.00 93.50 122 ARG A CA 1
ATOM 924 C C . ARG A 1 122 ? -13.737 -9.192 3.769 1.00 93.50 122 ARG A C 1
ATOM 926 O O . ARG A 1 122 ? -14.902 -8.828 3.691 1.00 93.50 122 ARG A O 1
ATOM 933 N N . ILE A 1 123 ? -12.760 -8.663 3.039 1.00 92.69 123 ILE A N 1
ATOM 934 C CA . ILE A 1 123 ? -12.968 -7.622 2.029 1.00 92.69 123 ILE A CA 1
ATOM 935 C C . ILE A 1 123 ? -13.395 -8.230 0.686 1.00 92.69 123 ILE A C 1
ATOM 937 O O . ILE A 1 123 ? -12.857 -9.253 0.254 1.00 92.69 123 ILE A O 1
ATOM 941 N N . TYR A 1 124 ? -14.362 -7.598 0.018 1.00 86.75 124 TYR A N 1
ATOM 942 C CA . TYR A 1 124 ? -15.006 -8.152 -1.174 1.00 86.75 124 TYR A CA 1
ATOM 943 C C . TYR A 1 124 ? -14.087 -8.135 -2.399 1.00 86.75 124 TYR A C 1
ATOM 945 O O . TYR A 1 124 ? -13.935 -9.151 -3.080 1.00 86.75 124 TYR A O 1
ATOM 953 N N . ASN A 1 125 ? -13.450 -6.994 -2.678 1.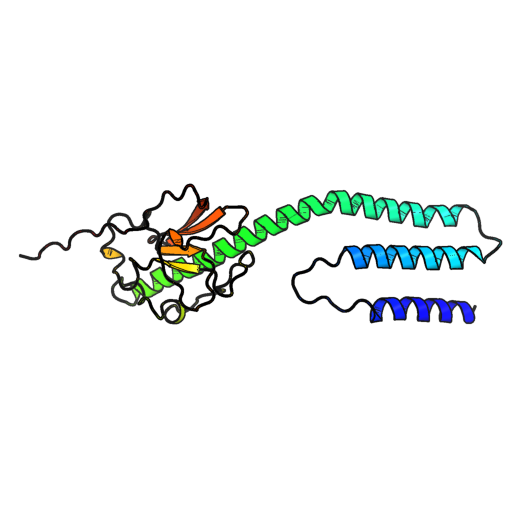00 87.25 125 ASN A N 1
ATOM 954 C CA . ASN A 1 125 ? -12.643 -6.792 -3.877 1.00 87.25 125 ASN A CA 1
ATOM 955 C C . ASN A 1 125 ? -11.219 -6.331 -3.547 1.00 87.25 125 ASN A C 1
ATOM 957 O O . ASN A 1 125 ? -10.800 -5.214 -3.839 1.00 87.25 125 ASN A O 1
ATOM 961 N N . LYS A 1 126 ? -10.428 -7.242 -2.976 1.00 79.25 126 LYS A N 1
ATOM 962 C CA . LYS A 1 126 ? -9.048 -6.968 -2.536 1.00 79.25 126 LYS A CA 1
ATOM 963 C C . LYS A 1 126 ? -8.049 -6.578 -3.634 1.00 79.25 126 LYS A C 1
ATOM 965 O O . LYS A 1 126 ? -6.922 -6.212 -3.307 1.00 79.25 126 LYS A O 1
ATOM 970 N N . GLY A 1 127 ? -8.409 -6.696 -4.915 1.00 84.31 127 GLY A N 1
ATOM 971 C CA . GLY A 1 127 ? -7.470 -6.505 -6.020 1.00 84.31 127 GLY A CA 1
ATOM 972 C C . GLY A 1 127 ? -6.218 -7.382 -5.869 1.00 84.31 127 GLY A C 1
ATOM 973 O O . GLY A 1 127 ? -6.292 -8.540 -5.451 1.00 84.31 127 GLY A O 1
ATOM 974 N N . SER A 1 128 ? -5.050 -6.830 -6.205 1.00 88.50 128 SER A N 1
ATOM 975 C CA . SER A 1 128 ? -3.764 -7.479 -5.930 1.00 88.50 128 SER A CA 1
ATOM 976 C C . SER A 1 128 ? -3.263 -7.113 -4.534 1.00 88.50 128 SER A C 1
ATOM 978 O O . SER A 1 128 ? -2.971 -5.955 -4.251 1.00 88.50 128 SER A O 1
ATOM 980 N N . THR A 1 129 ? -3.045 -8.121 -3.689 1.00 90.06 129 THR A N 1
ATOM 981 C CA . THR A 1 129 ? -2.439 -7.974 -2.350 1.00 90.06 129 THR A CA 1
ATOM 982 C C . THR A 1 129 ? -0.906 -7.954 -2.380 1.00 90.06 129 THR A C 1
ATOM 984 O O . THR A 1 129 ? -0.252 -8.017 -1.335 1.00 90.06 129 THR A O 1
ATOM 987 N N . ILE A 1 130 ? -0.331 -7.909 -3.584 1.00 94.94 130 ILE A N 1
ATOM 988 C CA . ILE A 1 130 ? 1.108 -7.928 -3.833 1.00 94.94 130 ILE A CA 1
ATOM 989 C C . ILE A 1 130 ? 1.504 -6.611 -4.492 1.00 94.94 130 ILE A C 1
ATOM 991 O O . ILE A 1 130 ? 0.934 -6.207 -5.513 1.00 94.94 130 ILE A O 1
ATOM 995 N N . CYS A 1 131 ? 2.503 -5.955 -3.915 1.00 95.31 131 CYS A N 1
ATOM 996 C CA . CYS A 1 131 ? 3.187 -4.827 -4.522 1.00 95.31 131 CYS A CA 1
ATOM 997 C C . CYS A 1 131 ? 4.297 -5.370 -5.435 1.00 95.31 131 CYS A C 1
ATOM 999 O O . CYS A 1 131 ? 5.137 -6.130 -4.951 1.00 95.31 131 CYS A O 1
ATOM 1001 N N . PRO A 1 132 ? 4.374 -4.981 -6.724 1.00 94.94 132 PRO A N 1
ATOM 1002 C CA . PRO A 1 132 ? 5.425 -5.478 -7.617 1.00 94.94 132 PRO A CA 1
ATOM 1003 C C . PRO A 1 132 ? 6.865 -5.152 -7.185 1.00 94.94 132 PRO A C 1
ATOM 1005 O O . PRO A 1 132 ? 7.792 -5.801 -7.659 1.00 94.94 132 PRO A O 1
ATOM 1008 N N . ALA A 1 133 ? 7.063 -4.170 -6.296 1.00 93.62 133 ALA A N 1
ATOM 1009 C CA . ALA A 1 133 ? 8.370 -3.863 -5.707 1.00 93.62 133 ALA A CA 1
ATOM 1010 C C . ALA A 1 133 ? 8.714 -4.728 -4.476 1.00 93.62 133 ALA A C 1
ATOM 1012 O O . ALA A 1 133 ? 9.862 -4.736 -4.034 1.00 93.62 133 ALA A O 1
ATOM 1013 N N . SER A 1 134 ? 7.737 -5.437 -3.903 1.00 93.88 134 SER A N 1
ATOM 1014 C CA . SER A 1 134 ? 7.938 -6.281 -2.725 1.00 93.88 134 SER A CA 1
ATOM 1015 C C . SER A 1 134 ? 8.584 -7.610 -3.102 1.00 93.88 134 SER A C 1
ATOM 1017 O O . SER A 1 134 ? 8.300 -8.191 -4.150 1.00 93.88 134 SER A O 1
ATOM 1019 N N . LYS A 1 135 ? 9.430 -8.127 -2.210 1.00 91.44 135 LYS A N 1
ATOM 1020 C CA . LYS A 1 135 ? 9.998 -9.481 -2.329 1.00 91.44 135 LYS A CA 1
ATOM 1021 C C . LYS A 1 135 ? 9.145 -10.545 -1.640 1.00 91.44 135 LYS A C 1
ATOM 1023 O O . LYS A 1 135 ? 9.456 -11.731 -1.729 1.00 91.44 135 LYS A O 1
ATOM 1028 N N . ALA A 1 136 ? 8.117 -10.125 -0.912 1.00 94.25 136 ALA A N 1
ATOM 1029 C CA . A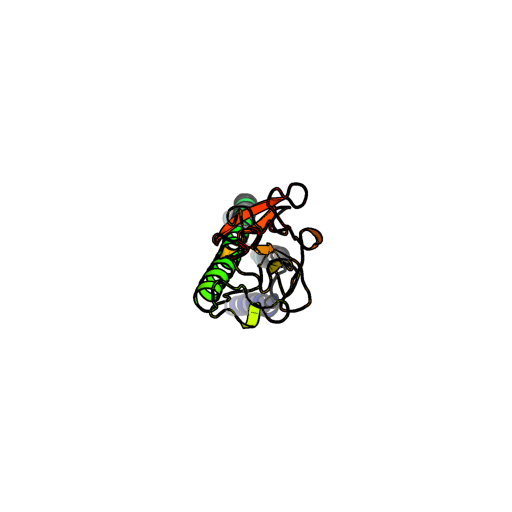LA A 1 136 ? 7.288 -10.991 -0.098 1.00 94.25 136 ALA A CA 1
ATOM 1030 C C . ALA A 1 136 ? 5.969 -11.331 -0.812 1.00 94.25 136 ALA A C 1
ATOM 1032 O O . ALA A 1 136 ? 5.468 -10.520 -1.594 1.00 94.25 136 ALA A O 1
ATOM 1033 N N . PRO A 1 137 ? 5.373 -12.503 -0.532 1.00 94.06 137 PRO A N 1
ATOM 1034 C CA . PRO A 1 137 ? 4.089 -12.892 -1.112 1.00 94.06 137 PRO A CA 1
ATOM 1035 C C . PRO A 1 137 ? 2.908 -12.051 -0.600 1.00 94.06 137 PRO A C 1
ATOM 1037 O O . PRO A 1 137 ? 1.858 -12.054 -1.234 1.00 94.06 137 PRO A O 1
ATOM 1040 N N . TYR A 1 138 ? 3.069 -11.326 0.512 1.00 95.25 138 TYR A N 1
ATOM 1041 C CA . TYR A 1 138 ? 2.071 -10.396 1.041 1.00 95.25 138 TYR A CA 1
ATOM 1042 C C . TYR A 1 138 ? 2.719 -9.045 1.334 1.00 95.25 138 TYR A C 1
ATOM 1044 O O . TYR A 1 138 ? 3.673 -8.956 2.116 1.00 95.25 138 TYR A O 1
ATOM 1052 N N . SER A 1 139 ? 2.200 -7.997 0.690 1.00 97.06 139 SER A N 1
ATOM 1053 C CA . SER A 1 139 ? 2.849 -6.681 0.668 1.00 97.06 139 SER A CA 1
ATOM 1054 C C . SER A 1 139 ? 2.121 -5.594 1.452 1.00 97.06 139 SER A C 1
ATOM 1056 O O . SER A 1 139 ? 2.607 -4.469 1.503 1.00 97.06 139 SER A O 1
ATOM 1058 N N . TYR A 1 140 ? 0.970 -5.900 2.049 1.00 97.62 140 TYR A N 1
ATOM 1059 C CA . TYR A 1 140 ? 0.136 -4.926 2.752 1.00 97.62 140 TYR A CA 1
ATOM 1060 C C . TYR A 1 140 ? -0.370 -5.518 4.053 1.00 97.62 140 TYR A C 1
ATOM 1062 O O . TYR A 1 140 ? -0.892 -6.630 4.022 1.00 97.62 140 TYR A O 1
ATOM 1070 N N . ALA A 1 141 ? -0.248 -4.777 5.152 1.00 98.00 141 ALA A N 1
ATOM 1071 C CA . ALA A 1 141 ? -0.699 -5.174 6.478 1.00 98.00 141 ALA A CA 1
ATOM 1072 C C . ALA A 1 141 ? -1.713 -4.192 7.060 1.00 98.00 141 ALA A C 1
ATOM 1074 O O . ALA A 1 141 ? -1.606 -2.982 6.861 1.00 98.00 141 ALA A O 1
ATOM 1075 N N . LEU A 1 142 ? -2.664 -4.730 7.821 1.00 98.38 142 LEU A N 1
ATOM 1076 C CA . LEU A 1 142 ? -3.605 -3.950 8.618 1.00 98.38 142 LEU A CA 1
ATOM 1077 C C . LEU A 1 142 ? -2.935 -3.505 9.927 1.00 98.38 142 LEU A C 1
ATOM 1079 O O . LEU A 1 142 ? -2.174 -4.259 10.544 1.00 98.38 142 LEU A O 1
ATOM 1083 N N . ASN A 1 143 ? -3.230 -2.284 10.371 1.00 98.12 143 ASN A N 1
ATOM 1084 C CA . ASN A 1 143 ? -2.816 -1.817 11.686 1.00 98.12 143 ASN A CA 1
ATOM 1085 C C . ASN A 1 143 ? -3.488 -2.667 12.768 1.00 98.12 143 ASN A C 1
ATOM 1087 O O . ASN A 1 143 ? -4.711 -2.675 12.913 1.00 98.12 143 ASN A O 1
ATOM 1091 N N . GLU A 1 144 ? -2.683 -3.374 13.557 1.00 97.69 144 GLU A N 1
ATOM 1092 C CA . GLU A 1 144 ? -3.200 -4.312 14.552 1.00 97.69 144 GLU A CA 1
ATOM 1093 C C . GLU A 1 144 ? -4.023 -3.639 15.655 1.00 97.69 144 GLU A C 1
ATOM 1095 O O . GLU A 1 144 ? -4.867 -4.292 16.262 1.00 97.69 144 GLU A O 1
ATOM 1100 N N . ARG A 1 145 ? -3.800 -2.342 15.905 1.00 97.00 145 ARG A N 1
ATOM 1101 C CA . ARG A 1 145 ? -4.556 -1.576 16.906 1.00 97.00 145 ARG A CA 1
ATOM 1102 C C . ARG A 1 145 ? -5.927 -1.127 16.411 1.00 97.00 145 ARG A C 1
ATOM 1104 O O . ARG A 1 145 ? -6.749 -0.727 17.228 1.00 97.00 145 ARG A O 1
ATOM 1111 N N . LEU A 1 146 ? -6.157 -1.193 15.103 1.00 96.94 146 LEU A N 1
ATOM 1112 C CA . LEU A 1 146 ? -7.432 -0.876 14.467 1.00 96.94 146 LEU A CA 1
ATOM 1113 C C . LEU A 1 146 ? -8.237 -2.116 14.077 1.00 96.94 146 LEU A C 1
ATOM 1115 O O . LEU A 1 146 ? -9.424 -2.004 13.791 1.00 96.94 146 LEU A O 1
ATOM 1119 N N . ALA A 1 147 ? -7.623 -3.299 14.070 1.00 96.75 147 ALA A N 1
ATOM 1120 C CA . ALA A 1 147 ? -8.324 -4.535 13.748 1.00 96.75 147 ALA A CA 1
ATOM 1121 C C . ALA A 1 147 ? -9.521 -4.751 14.693 1.00 96.75 147 ALA A C 1
ATOM 1123 O O . ALA A 1 147 ? -9.359 -4.779 15.914 1.00 96.75 147 ALA A O 1
ATOM 1124 N N . GLY A 1 148 ? -10.720 -4.904 14.127 1.00 95.75 148 GLY A N 1
ATOM 1125 C CA . GLY A 1 148 ? -11.962 -5.048 14.891 1.00 95.75 148 GLY A CA 1
ATOM 1126 C C . GLY A 1 148 ? -12.450 -3.785 15.607 1.00 95.75 148 GLY A C 1
ATOM 1127 O O . GLY A 1 148 ? -13.375 -3.892 16.405 1.00 95.75 148 GLY A O 1
ATOM 1128 N N . LYS A 1 149 ? -11.830 -2.616 15.402 1.00 96.00 149 LYS A N 1
ATOM 1129 C CA . LYS A 1 149 ? -12.258 -1.350 16.019 1.00 96.00 149 LYS A CA 1
ATOM 1130 C C . LYS A 1 149 ? -13.222 -0.590 15.123 1.00 96.00 149 LYS A C 1
ATOM 1132 O O . LYS A 1 149 ? -13.138 -0.703 13.900 1.00 96.00 149 LYS A O 1
ATOM 1137 N N . SER A 1 150 ? -14.101 0.193 15.744 1.00 96.06 150 SER A N 1
ATOM 1138 C CA . SER A 1 150 ? -14.983 1.096 15.016 1.00 96.06 150 SER A CA 1
ATOM 1139 C C . SER A 1 150 ? -14.204 2.307 14.497 1.00 96.06 150 SER A C 1
ATOM 1141 O O . SER A 1 150 ? -13.441 2.932 15.235 1.00 96.06 150 SER A O 1
ATOM 1143 N N . LEU A 1 151 ? -14.396 2.651 13.223 1.00 95.69 151 LEU A N 1
ATOM 1144 C CA . LEU A 1 151 ? -13.856 3.872 12.627 1.00 95.69 151 LEU A CA 1
ATOM 1145 C C . LEU A 1 151 ? -14.490 5.132 13.231 1.00 95.69 151 LEU A C 1
ATOM 1147 O O . LEU A 1 151 ? -13.830 6.170 13.284 1.00 95.69 151 LEU A O 1
ATOM 1151 N N . ALA A 1 152 ? -15.729 5.037 13.723 1.00 94.88 152 ALA A N 1
ATOM 1152 C CA . ALA A 1 152 ? -16.446 6.144 14.353 1.00 94.88 152 ALA A CA 1
ATOM 1153 C C . ALA A 1 152 ? -15.848 6.547 15.715 1.00 94.88 152 ALA A C 1
ATOM 1155 O O . ALA A 1 152 ? -16.020 7.681 16.155 1.00 94.88 152 ALA A O 1
ATOM 1156 N N . GLU A 1 153 ? -15.107 5.645 16.367 1.00 94.56 153 GLU A N 1
ATOM 1157 C CA . GLU A 1 153 ? -14.424 5.917 17.639 1.00 94.56 153 GLU A CA 1
ATOM 1158 C C . GLU A 1 153 ? -13.103 6.685 17.458 1.00 94.56 153 GLU A C 1
ATOM 1160 O O . GLU A 1 153 ? -12.480 7.071 18.445 1.00 94.56 153 GLU A O 1
ATOM 1165 N N . LEU A 1 154 ? -12.633 6.902 16.226 1.00 95.44 154 LEU A N 1
ATOM 1166 C CA . LEU A 1 154 ? -11.341 7.538 15.969 1.00 95.44 154 LEU A CA 1
ATOM 1167 C C . LEU A 1 154 ? -11.431 9.062 16.058 1.00 95.44 154 LEU A C 1
ATOM 1169 O O . LEU A 1 154 ? -12.182 9.693 15.322 1.00 95.44 154 LEU A O 1
ATOM 1173 N N . GLU A 1 155 ? -10.576 9.668 16.886 1.00 95.56 155 GLU A N 1
ATOM 1174 C CA . GLU A 1 155 ? -10.518 11.129 17.029 1.00 95.56 155 GLU A CA 1
ATOM 1175 C C . GLU A 1 155 ? -10.028 11.815 15.743 1.00 95.56 155 GLU A C 1
ATOM 1177 O O . GLU A 1 155 ? -10.569 12.837 15.324 1.00 95.56 155 GLU A O 1
ATOM 1182 N N . ILE A 1 156 ? -9.008 11.241 15.088 1.00 95.56 156 ILE A N 1
ATOM 1183 C CA . ILE A 1 156 ? -8.375 11.827 13.894 1.00 95.56 156 ILE A CA 1
ATOM 1184 C C . ILE A 1 156 ? -8.201 10.758 12.797 1.00 95.56 156 ILE A C 1
ATOM 1186 O O . ILE A 1 156 ? -7.084 10.281 12.551 1.00 95.56 156 ILE A O 1
ATOM 1190 N N . PRO A 1 157 ? -9.278 10.363 12.083 1.00 96.12 157 PRO A N 1
ATOM 1191 C CA . PRO A 1 157 ? -9.199 9.344 11.030 1.00 96.12 157 PRO A CA 1
ATOM 1192 C C . PRO A 1 157 ? -8.240 9.730 9.892 1.00 96.12 157 PRO A C 1
ATOM 1194 O O . PRO A 1 157 ? -7.593 8.876 9.289 1.00 96.12 157 PRO A O 1
ATOM 1197 N N . GLY A 1 158 ? -8.115 11.033 9.616 1.00 96.62 158 GLY A N 1
ATOM 1198 C CA . GLY A 1 158 ? -7.253 11.575 8.565 1.00 96.62 158 GLY A CA 1
ATOM 1199 C C . GLY A 1 158 ? -5.755 11.533 8.853 1.00 96.62 158 GLY A C 1
ATOM 1200 O O . GLY A 1 158 ? -4.981 11.814 7.947 1.00 96.62 158 GLY A O 1
ATOM 1201 N N . GLU A 1 159 ? -5.344 11.171 10.069 1.00 96.69 159 GLU A N 1
ATOM 1202 C CA . GLU A 1 159 ? -3.933 10.989 10.435 1.00 96.69 159 GLU A CA 1
ATOM 1203 C C . GLU A 1 159 ? -3.641 9.587 10.980 1.00 96.69 159 GLU A C 1
ATOM 1205 O O . GLU A 1 159 ? -2.488 9.257 11.257 1.00 96.69 159 GLU A O 1
ATOM 1210 N N . THR A 1 160 ? -4.668 8.749 11.130 1.00 97.69 160 THR A N 1
ATOM 1211 C CA . THR A 1 160 ? -4.532 7.411 11.707 1.00 97.69 160 THR A CA 1
ATOM 1212 C C . THR A 1 160 ? -4.222 6.392 10.615 1.00 97.69 160 THR A C 1
ATOM 1214 O O . THR A 1 160 ? -4.979 6.238 9.659 1.00 97.69 160 THR A O 1
ATOM 1217 N N . VAL A 1 161 ? -3.114 5.669 10.767 1.00 98.00 161 VAL A N 1
ATOM 1218 C CA . VAL A 1 161 ? -2.666 4.623 9.840 1.00 98.00 161 VAL A CA 1
ATOM 1219 C C . VAL A 1 161 ? -3.587 3.410 9.924 1.00 98.00 161 VAL A C 1
ATOM 1221 O O . VAL A 1 161 ? -3.650 2.774 10.974 1.00 98.00 161 VAL A O 1
ATOM 1224 N N . MET A 1 162 ? -4.243 3.056 8.815 1.00 97.88 162 MET A N 1
ATOM 1225 C CA . MET A 1 162 ? -5.154 1.911 8.721 1.00 97.88 162 MET A CA 1
ATOM 1226 C C . MET A 1 162 ? -4.498 0.699 8.064 1.00 97.88 162 MET A C 1
ATOM 1228 O O . MET A 1 162 ? -4.430 -0.363 8.675 1.00 97.88 162 MET A O 1
ATOM 1232 N N . VAL A 1 163 ? -3.967 0.856 6.852 1.00 97.81 163 VAL A N 1
ATOM 1233 C CA . VAL A 1 163 ? -3.227 -0.196 6.132 1.00 97.81 163 VAL A CA 1
ATOM 1234 C C . VAL A 1 163 ? -1.913 0.381 5.653 1.00 97.81 163 VAL A C 1
ATOM 1236 O O . VAL A 1 163 ? -1.835 1.549 5.290 1.00 97.81 163 VAL A O 1
ATOM 1239 N N . PHE A 1 164 ? -0.862 -0.421 5.633 1.00 98.12 164 PHE A N 1
ATOM 1240 C CA . PHE A 1 164 ? 0.462 0.036 5.236 1.00 98.12 164 PHE A CA 1
ATOM 1241 C C . PHE A 1 164 ? 1.212 -1.044 4.467 1.00 98.12 164 PHE A C 1
ATOM 1243 O O . PHE A 1 164 ? 0.918 -2.234 4.585 1.00 98.12 164 PHE A O 1
ATOM 1250 N N . GLU A 1 165 ? 2.196 -0.635 3.670 1.00 97.62 165 GLU A N 1
ATOM 1251 C CA . GLU A 1 165 ? 3.087 -1.579 3.002 1.00 97.62 165 GLU A CA 1
ATOM 1252 C C . GLU A 1 165 ? 3.963 -2.337 4.006 1.00 97.62 165 GLU A C 1
ATOM 1254 O O . GLU A 1 165 ? 4.582 -1.7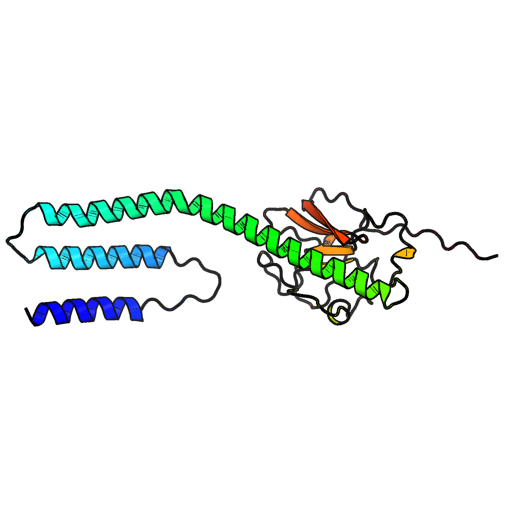54 4.897 1.00 97.62 165 GLU A O 1
ATOM 1259 N N . CYS A 1 166 ? 4.050 -3.653 3.838 1.00 97.00 166 CYS A N 1
ATOM 1260 C CA . CYS A 1 166 ? 4.865 -4.545 4.653 1.00 97.00 166 CYS A CA 1
ATOM 1261 C C . CYS A 1 166 ? 5.563 -5.598 3.782 1.00 97.00 166 CYS A C 1
ATOM 1263 O O . CYS A 1 166 ? 5.295 -5.726 2.591 1.00 97.00 166 CYS A O 1
ATOM 1265 N N . GLU A 1 167 ? 6.420 -6.415 4.389 1.00 96.44 167 GLU A N 1
ATOM 1266 C CA . GLU A 1 167 ? 6.944 -7.632 3.765 1.00 96.44 167 GLU A CA 1
ATOM 1267 C C . GLU A 1 167 ? 6.631 -8.828 4.666 1.00 96.44 167 GLU A C 1
ATOM 1269 O O . GLU A 1 167 ? 7.305 -9.051 5.670 1.00 96.44 167 GLU A O 1
ATOM 1274 N N . SER A 1 168 ? 5.585 -9.587 4.330 1.00 96.38 168 SER A N 1
ATOM 1275 C CA . SER A 1 168 ? 5.152 -10.744 5.117 1.00 96.38 168 SER A CA 1
ATOM 1276 C C . SER A 1 168 ? 5.175 -12.035 4.307 1.00 96.38 168 SER A C 1
ATOM 1278 O O . SER A 1 168 ? 4.759 -12.079 3.151 1.00 96.38 168 SER A O 1
ATOM 1280 N N . GLN A 1 169 ? 5.632 -13.110 4.951 1.00 96.25 169 GLN A N 1
ATOM 1281 C CA . GLN A 1 169 ? 5.552 -14.477 4.426 1.00 96.25 169 GLN A CA 1
ATOM 1282 C C . GLN A 1 169 ? 4.227 -15.165 4.783 1.00 96.25 169 GLN A C 1
ATOM 1284 O O . GLN A 1 169 ? 3.891 -16.191 4.198 1.00 96.25 169 GLN A O 1
ATOM 1289 N N . VAL A 1 170 ? 3.478 -14.604 5.737 1.00 94.38 170 VAL A N 1
ATOM 1290 C CA . VAL A 1 170 ? 2.192 -15.138 6.196 1.00 94.38 170 VAL A CA 1
ATOM 1291 C C . VAL A 1 170 ? 1.025 -14.311 5.644 1.00 94.38 170 VAL A C 1
ATOM 1293 O O . VAL A 1 170 ? 1.187 -13.088 5.503 1.00 94.38 170 VAL A O 1
ATOM 1296 N N . PRO A 1 171 ? -0.119 -14.955 5.328 1.00 94.44 171 PRO A N 1
ATOM 1297 C CA . PRO A 1 171 ? -1.341 -14.261 4.929 1.00 94.44 171 PRO A CA 1
ATOM 1298 C C . PRO A 1 171 ? -1.881 -13.386 6.063 1.00 94.44 171 PRO A C 1
ATOM 1300 O O . PRO A 1 171 ? -1.432 -13.494 7.204 1.00 94.44 171 PRO A O 1
ATOM 1303 N N . ASP A 1 172 ? -2.828 -12.512 5.715 1.00 95.50 172 ASP A N 1
ATOM 1304 C CA . ASP A 1 172 ? -3.496 -11.587 6.640 1.00 95.50 172 ASP A CA 1
ATOM 1305 C C . ASP A 1 172 ? -2.513 -10.850 7.567 1.00 95.50 172 ASP A C 1
ATOM 1307 O O . ASP A 1 172 ? -2.689 -10.825 8.787 1.00 95.50 172 ASP A O 1
ATOM 1311 N N . PRO A 1 173 ? -1.427 -10.258 7.031 1.00 97.25 173 PRO A N 1
ATOM 1312 C CA . PRO A 1 173 ? -0.430 -9.661 7.891 1.00 97.25 173 PRO A CA 1
ATOM 1313 C C . PRO A 1 173 ? -1.030 -8.467 8.629 1.00 97.25 173 PRO A C 1
ATOM 1315 O O . PRO A 1 173 ? -1.793 -7.663 8.091 1.00 97.25 173 PRO A O 1
ATOM 1318 N N . VAL A 1 174 ? -0.647 -8.367 9.891 1.00 97.94 174 VAL A N 1
ATOM 1319 C CA . VAL A 1 174 ? -1.037 -7.300 10.804 1.00 97.94 174 VAL A CA 1
ATOM 1320 C C . VAL A 1 174 ? 0.191 -6.826 11.563 1.00 97.94 174 VAL A C 1
ATOM 1322 O O . VAL A 1 174 ? 1.134 -7.601 11.792 1.00 97.94 174 VAL A O 1
ATOM 1325 N N . GLY A 1 175 ? 0.199 -5.568 11.979 1.00 97.12 175 GLY A N 1
ATOM 1326 C CA . GLY A 1 175 ? 1.243 -5.063 12.861 1.00 97.12 175 GLY A CA 1
ATOM 1327 C C . GLY A 1 175 ? 1.188 -3.565 13.070 1.00 97.12 175 GLY A C 1
ATOM 1328 O O . GLY A 1 175 ? 0.156 -2.933 12.866 1.00 97.12 175 GLY A O 1
ATOM 1329 N N . ASP A 1 176 ? 2.327 -3.025 13.472 1.00 96.31 176 ASP A N 1
ATOM 1330 C CA . ASP A 1 176 ? 2.530 -1.621 13.787 1.00 96.31 176 ASP A CA 1
ATOM 1331 C C . ASP A 1 176 ? 3.652 -1.018 12.916 1.00 96.31 176 ASP A C 1
ATOM 1333 O O . ASP A 1 176 ? 4.098 -1.605 11.921 1.00 96.31 176 ASP A O 1
ATOM 1337 N N . LYS A 1 177 ? 4.158 0.149 13.335 1.00 96.25 177 LYS A N 1
ATOM 1338 C CA . LYS A 1 177 ? 5.236 0.885 12.661 1.00 96.25 177 LYS A CA 1
ATOM 1339 C C . LYS A 1 177 ? 6.485 0.034 12.412 1.00 96.25 177 LYS A C 1
ATOM 1341 O O . LYS A 1 177 ? 7.219 0.299 11.461 1.00 96.25 177 LYS A O 1
ATOM 1346 N N . THR A 1 178 ? 6.751 -0.984 13.230 1.00 95.94 178 THR A N 1
ATOM 1347 C CA . THR A 1 178 ? 7.950 -1.825 13.095 1.00 95.94 178 THR A CA 1
ATOM 1348 C C . THR A 1 178 ? 7.919 -2.692 11.836 1.00 95.94 178 THR A C 1
ATOM 1350 O O . THR A 1 178 ? 8.971 -2.967 11.253 1.00 95.94 178 THR A O 1
ATOM 1353 N N . LYS A 1 179 ? 6.719 -3.064 11.367 1.00 96.31 179 LYS A N 1
ATOM 1354 C CA . LYS A 1 179 ? 6.523 -3.877 10.158 1.00 96.31 179 LYS A CA 1
ATOM 1355 C C . LYS A 1 179 ? 6.420 -3.056 8.875 1.00 96.31 179 LYS A C 1
ATOM 1357 O O . LYS A 1 179 ? 6.329 -3.645 7.798 1.00 96.31 179 LYS A O 1
ATOM 1362 N N . PHE A 1 180 ? 6.460 -1.727 8.970 1.00 97.12 180 PHE A N 1
ATOM 1363 C CA . PHE A 1 180 ? 6.416 -0.854 7.804 1.00 97.12 180 PHE A CA 1
ATOM 1364 C C . PHE A 1 180 ? 7.612 -1.108 6.876 1.00 97.12 180 PHE A C 1
ATOM 1366 O O . PHE A 1 180 ? 8.787 -1.058 7.279 1.00 97.12 180 PHE A O 1
ATOM 1373 N N . ALA A 1 181 ? 7.298 -1.395 5.617 1.00 96.19 181 ALA A N 1
ATOM 1374 C CA . ALA A 1 181 ? 8.248 -1.576 4.538 1.00 96.19 181 ALA A CA 1
ATOM 1375 C C . ALA A 1 181 ? 8.240 -0.354 3.618 1.00 96.19 181 ALA A C 1
ATOM 1377 O O . ALA A 1 181 ? 7.224 0.308 3.437 1.00 96.19 181 ALA A O 1
ATOM 1378 N N . ALA A 1 182 ? 9.398 -0.076 3.027 1.00 95.25 182 ALA A N 1
ATOM 1379 C CA . ALA A 1 182 ? 9.582 1.042 2.114 1.00 95.25 182 ALA A CA 1
ATOM 1380 C C . ALA A 1 182 ? 10.310 0.572 0.839 1.00 95.25 182 ALA A C 1
ATOM 1382 O O . ALA A 1 182 ? 11.482 0.913 0.634 1.00 95.25 182 ALA A O 1
ATOM 1383 N N . PRO A 1 183 ? 9.660 -0.282 0.019 1.00 94.44 183 PRO A N 1
ATOM 1384 C CA . PRO A 1 183 ? 10.307 -0.949 -1.112 1.00 94.44 183 PRO A CA 1
ATOM 1385 C C . PRO A 1 183 ? 10.609 0.006 -2.282 1.00 94.44 183 PRO A C 1
ATOM 1387 O O . PR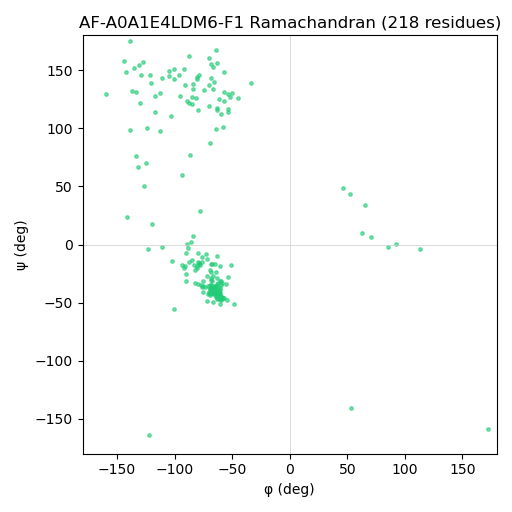O A 1 183 ? 11.397 -0.332 -3.165 1.00 94.44 183 PRO A O 1
ATOM 1390 N N . HIS A 1 184 ? 10.055 1.223 -2.275 1.00 93.50 184 HIS A N 1
ATOM 1391 C CA . HIS A 1 184 ? 10.127 2.188 -3.376 1.00 93.50 184 HIS A CA 1
ATOM 1392 C C . HIS A 1 184 ? 11.288 3.169 -3.209 1.00 93.50 184 HIS A C 1
ATOM 1394 O O . HIS A 1 184 ? 11.096 4.376 -3.077 1.00 93.50 184 HIS A O 1
ATOM 1400 N N . GLY A 1 185 ? 12.518 2.651 -3.147 1.00 89.44 185 GLY A N 1
ATOM 1401 C CA . GLY A 1 185 ? 13.707 3.494 -2.961 1.00 89.44 185 GLY A CA 1
ATOM 1402 C C . GLY A 1 185 ? 13.742 4.196 -1.597 1.00 89.44 185 GLY A C 1
ATOM 1403 O O . GLY A 1 185 ? 14.204 5.329 -1.494 1.00 89.44 185 GLY A O 1
ATOM 1404 N N . GLY A 1 186 ? 13.228 3.534 -0.554 1.00 91.81 186 GLY A N 1
ATOM 1405 C CA . GLY A 1 186 ? 13.138 4.085 0.800 1.00 91.81 186 GLY A CA 1
ATOM 1406 C C . GLY A 1 186 ? 11.820 4.794 1.110 1.00 91.81 186 GLY A C 1
ATOM 1407 O O . GLY A 1 186 ? 11.645 5.245 2.244 1.00 91.81 186 GLY A O 1
ATOM 1408 N N . LEU A 1 187 ? 10.887 4.835 0.152 1.00 94.44 187 LEU A N 1
ATOM 1409 C CA . LEU A 1 187 ? 9.495 5.239 0.350 1.00 94.44 187 LEU A CA 1
ATOM 1410 C C . LEU A 1 187 ? 8.580 4.012 0.453 1.00 94.44 187 LEU A C 1
ATOM 1412 O O . LEU A 1 187 ? 8.786 3.012 -0.236 1.00 94.44 187 LEU A O 1
ATOM 1416 N N . GLY A 1 188 ? 7.578 4.097 1.319 1.00 96.31 188 GLY A N 1
ATOM 1417 C CA . GLY A 1 188 ? 6.481 3.140 1.423 1.00 96.31 188 GLY A CA 1
ATOM 1418 C C . GLY A 1 188 ? 5.143 3.867 1.435 1.00 96.31 188 GLY A C 1
ATOM 1419 O O . GLY A 1 188 ? 5.073 5.039 1.808 1.00 96.31 188 GLY A O 1
ATOM 1420 N N . PHE A 1 189 ? 4.087 3.186 1.016 1.00 97.62 189 PHE A N 1
ATOM 1421 C CA . PHE A 1 189 ? 2.736 3.729 0.993 1.00 97.62 189 PHE A CA 1
ATOM 1422 C C . PHE A 1 189 ? 1.940 3.328 2.236 1.00 97.62 189 PHE A C 1
ATOM 1424 O O . PHE A 1 189 ? 2.083 2.228 2.779 1.00 97.62 189 PHE A O 1
ATOM 1431 N N . ILE A 1 190 ? 1.079 4.242 2.675 1.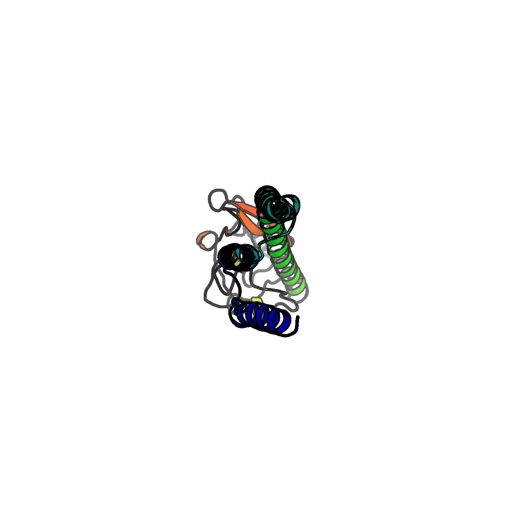00 97.94 190 ILE A N 1
ATOM 1432 C CA . ILE A 1 190 ? 0.194 4.087 3.825 1.00 97.94 190 ILE A CA 1
ATOM 1433 C C . ILE A 1 190 ? -1.207 4.564 3.427 1.00 97.94 190 ILE A C 1
ATOM 1435 O O . ILE A 1 190 ? -1.346 5.649 2.871 1.00 97.94 190 ILE A O 1
ATOM 1439 N N . ALA A 1 191 ? -2.235 3.768 3.713 1.00 97.81 191 ALA A N 1
ATOM 1440 C CA . ALA A 1 191 ? -3.633 4.174 3.685 1.00 97.81 191 ALA A CA 1
ATOM 1441 C C . ALA A 1 191 ? -4.079 4.573 5.095 1.00 97.81 191 ALA A C 1
ATOM 1443 O O . ALA A 1 191 ? -3.910 3.821 6.059 1.00 97.81 191 ALA A O 1
ATOM 1444 N N . LEU A 1 192 ? -4.652 5.764 5.201 1.00 98.12 192 LEU A N 1
ATOM 1445 C CA . LEU A 1 192 ? -5.187 6.329 6.432 1.00 98.12 192 LEU A CA 1
ATOM 1446 C C . LEU A 1 192 ? -6.646 5.896 6.618 1.00 98.12 192 LEU A C 1
ATOM 1448 O O . LEU A 1 192 ? -7.298 5.467 5.665 1.00 98.12 192 LEU A O 1
ATOM 1452 N N . ALA A 1 193 ? -7.169 6.006 7.837 1.00 97.44 193 ALA A N 1
ATOM 1453 C CA . ALA A 1 193 ? -8.523 5.562 8.177 1.00 97.44 193 ALA A CA 1
ATOM 1454 C C . ALA A 1 193 ? -9.634 6.346 7.450 1.00 97.44 193 ALA A C 1
ATOM 1456 O O . ALA A 1 193 ? -10.754 5.864 7.341 1.00 97.44 193 ALA A O 1
ATOM 1457 N N . ASN A 1 194 ? -9.326 7.515 6.883 1.00 95.50 194 ASN A N 1
ATOM 1458 C CA . ASN A 1 194 ? -10.226 8.250 5.985 1.00 95.50 194 ASN A CA 1
ATOM 1459 C C . ASN A 1 194 ? -10.143 7.814 4.503 1.00 95.50 194 ASN A C 1
ATOM 1461 O O . ASN A 1 194 ? -10.764 8.441 3.646 1.00 95.50 194 ASN A O 1
ATOM 1465 N N . GLY A 1 195 ? -9.323 6.813 4.172 1.00 94.38 195 GLY A N 1
ATOM 1466 C CA . GLY A 1 195 ? -9.134 6.303 2.809 1.00 94.38 195 GLY A CA 1
ATOM 1467 C C . GLY A 1 195 ? -8.103 7.061 1.970 1.00 94.38 195 GLY A C 1
ATOM 1468 O O . GLY A 1 195 ? -7.830 6.672 0.830 1.00 94.38 195 GLY A O 1
ATOM 1469 N N . ALA A 1 196 ? -7.494 8.124 2.503 1.00 96.88 196 ALA A N 1
ATOM 1470 C CA . ALA A 1 196 ? -6.387 8.798 1.836 1.00 96.88 196 ALA A CA 1
ATOM 1471 C C . ALA A 1 196 ? -5.147 7.894 1.804 1.00 96.88 196 ALA A C 1
ATOM 1473 O O . ALA A 1 196 ? -4.860 7.182 2.765 1.00 96.88 196 ALA A O 1
ATOM 1474 N N . VAL A 1 197 ? -4.388 7.950 0.708 1.00 97.38 197 VAL A N 1
ATOM 1475 C CA . VAL A 1 197 ? -3.109 7.243 0.576 1.00 97.38 197 VAL A CA 1
ATOM 1476 C C . VAL A 1 197 ? -1.979 8.253 0.510 1.00 97.38 197 VAL A C 1
ATOM 1478 O O . VAL A 1 197 ? -2.013 9.193 -0.284 1.00 97.38 197 VAL A O 1
ATOM 1481 N N . VAL A 1 198 ? -0.969 8.029 1.336 1.00 96.94 198 VAL A N 1
ATOM 1482 C CA . VAL A 1 198 ? 0.210 8.878 1.496 1.00 96.94 198 VAL A CA 1
ATOM 1483 C C . VAL A 1 198 ? 1.468 8.032 1.336 1.00 96.94 198 VAL A C 1
ATOM 1485 O O . VAL A 1 198 ? 1.429 6.810 1.487 1.00 96.94 198 VAL A O 1
ATOM 1488 N N . ASN A 1 199 ? 2.586 8.665 0.988 1.00 95.44 199 ASN A N 1
ATOM 1489 C CA . ASN A 1 199 ? 3.891 8.014 0.970 1.00 95.44 199 ASN A CA 1
ATOM 1490 C C . ASN A 1 199 ? 4.765 8.570 2.091 1.00 95.44 199 ASN A C 1
ATOM 1492 O O . ASN A 1 199 ? 4.696 9.750 2.415 1.00 95.44 199 ASN A O 1
ATOM 1496 N N . GLU A 1 200 ? 5.572 7.704 2.690 1.00 94.50 200 GLU A N 1
ATOM 1497 C CA . GLU A 1 200 ? 6.434 8.054 3.809 1.00 94.50 200 GLU A CA 1
ATOM 1498 C C . GLU A 1 200 ? 7.766 7.328 3.711 1.00 94.50 200 GLU A C 1
ATOM 1500 O O . GLU A 1 200 ? 7.858 6.191 3.237 1.00 94.50 200 GLU A O 1
ATOM 1505 N N . LYS A 1 201 ? 8.818 7.976 4.209 1.00 94.38 201 LYS A N 1
ATOM 1506 C CA . LYS A 1 201 ? 10.096 7.295 4.410 1.00 94.38 201 LYS A CA 1
ATOM 1507 C C . LYS A 1 201 ? 10.045 6.497 5.701 1.00 94.38 201 LYS A C 1
ATOM 1509 O O . LYS A 1 201 ? 9.543 6.973 6.718 1.00 94.38 201 LYS A O 1
ATOM 1514 N N . LYS A 1 202 ? 10.684 5.327 5.715 1.00 89.69 202 LYS A N 1
ATOM 1515 C CA . LYS A 1 202 ? 10.740 4.470 6.913 1.00 89.69 202 LYS A CA 1
ATOM 1516 C C . LYS A 1 202 ? 11.302 5.181 8.156 1.00 89.69 202 LYS A C 1
ATOM 1518 O O . LYS A 1 202 ? 10.854 4.910 9.266 1.00 89.69 202 LYS A O 1
ATOM 1523 N N . SER A 1 203 ? 12.255 6.097 7.981 1.00 87.44 203 SER A N 1
ATOM 1524 C CA . SER A 1 203 ? 12.875 6.867 9.070 1.00 87.44 203 SER A CA 1
ATOM 1525 C C . SER A 1 203 ? 12.052 8.065 9.551 1.00 87.44 203 SER A C 1
ATOM 1527 O O . SER A 1 203 ? 12.310 8.564 10.640 1.00 87.44 203 SER A O 1
ATOM 1529 N N . GLU A 1 204 ? 11.083 8.539 8.766 1.00 90.94 204 GLU A N 1
ATOM 1530 C CA . GLU A 1 204 ? 10.404 9.823 8.991 1.00 90.94 204 GLU A CA 1
ATOM 1531 C C . GLU A 1 204 ? 8.892 9.667 9.204 1.00 90.94 204 GLU A C 1
ATOM 1533 O O . GLU A 1 204 ? 8.178 10.650 9.098 1.00 90.94 204 GLU A O 1
ATOM 1538 N N . VAL A 1 205 ? 8.377 8.470 9.518 1.00 86.12 205 VAL A N 1
ATOM 1539 C CA . VAL A 1 205 ? 6.919 8.250 9.567 1.00 86.12 205 VAL A CA 1
ATOM 1540 C C . VAL A 1 205 ? 6.225 9.154 10.597 1.00 86.12 205 VAL A C 1
ATOM 1542 O O . VAL A 1 205 ? 6.418 8.955 11.804 1.00 86.12 205 VAL A O 1
ATOM 1545 N N . LYS A 1 206 ? 5.405 10.090 10.093 1.00 92.19 206 LYS A N 1
ATOM 1546 C CA . LYS A 1 206 ? 4.719 11.159 10.849 1.00 92.19 206 LYS A CA 1
ATOM 1547 C C . LYS A 1 206 ? 3.339 10.777 11.384 1.00 92.19 206 LYS A C 1
ATOM 1549 O O . LYS A 1 206 ? 2.941 11.286 12.423 1.00 92.19 206 LYS A O 1
ATOM 1554 N N . TYR A 1 207 ? 2.624 9.909 10.674 1.00 94.69 207 TYR A N 1
ATOM 1555 C CA . TYR A 1 207 ? 1.227 9.578 10.970 1.00 94.69 207 TYR A CA 1
ATOM 1556 C C . TYR A 1 207 ? 1.053 8.758 12.247 1.00 94.69 207 TYR A C 1
ATOM 1558 O O . TYR A 1 207 ? 1.986 8.103 12.725 1.00 94.69 207 TYR A O 1
ATOM 1566 N N . ASN A 1 208 ? -0.167 8.773 12.780 1.00 94.88 208 ASN A N 1
ATOM 1567 C CA . ASN A 1 208 ? -0.502 8.115 14.025 1.00 94.88 208 ASN A CA 1
ATOM 1568 C C . ASN A 1 208 ? -0.711 6.603 13.832 1.00 94.88 208 ASN A C 1
ATOM 1570 O O . ASN A 1 208 ? -1.643 6.158 13.166 1.00 94.88 208 ASN A O 1
ATOM 1574 N N . TRP A 1 209 ? 0.150 5.801 14.457 1.00 95.56 209 TRP A N 1
ATOM 1575 C CA . TRP A 1 209 ? 0.050 4.335 14.467 1.00 95.56 209 TRP A CA 1
ATOM 1576 C C . TRP A 1 209 ? -0.762 3.802 15.647 1.00 95.56 209 TRP A C 1
ATOM 1578 O O . TRP A 1 209 ? -1.188 2.649 15.631 1.00 95.56 209 TRP A O 1
ATOM 1588 N N . THR A 1 210 ? -0.945 4.620 16.683 1.00 95.50 210 THR A N 1
ATOM 1589 C CA . THR A 1 210 ? -1.704 4.273 17.882 1.00 95.50 210 THR A CA 1
ATOM 1590 C C . THR A 1 210 ? -2.958 5.136 17.924 1.00 95.50 210 THR A C 1
ATOM 1592 O O . THR A 1 210 ? -2.867 6.285 18.348 1.00 95.50 210 THR A O 1
ATOM 1595 N N . PRO A 1 211 ? -4.114 4.618 17.476 1.00 91.88 211 PRO A N 1
ATOM 1596 C CA . PRO A 1 211 ? -5.326 5.419 17.396 1.00 91.88 211 PRO A CA 1
ATOM 1597 C C . PRO A 1 211 ? -5.667 6.009 18.764 1.00 91.88 211 PRO A C 1
ATOM 1599 O O . PRO A 1 211 ? -5.679 5.293 19.769 1.00 91.88 211 PRO A O 1
ATOM 1602 N N . THR A 1 212 ? -5.940 7.310 18.785 1.00 92.81 212 THR A N 1
ATOM 1603 C CA . THR A 1 212 ? -6.589 7.946 19.929 1.00 92.81 212 THR A CA 1
ATOM 1604 C C . THR A 1 212 ? -8.085 7.758 19.746 1.00 92.81 212 THR A C 1
ATOM 1606 O O . THR A 1 212 ? -8.638 8.138 18.710 1.00 92.81 212 THR A O 1
ATOM 1609 N N . LEU A 1 213 ? -8.713 7.101 20.717 1.00 89.44 213 LEU A N 1
ATOM 1610 C CA . LEU A 1 213 ? -10.148 6.864 20.699 1.00 89.44 213 LEU A CA 1
ATOM 1611 C C . LEU A 1 213 ? -10.853 8.014 21.408 1.00 89.44 213 LEU A C 1
ATOM 1613 O O . LEU A 1 213 ? -10.424 8.439 22.485 1.00 89.44 213 LEU A O 1
ATOM 1617 N N . ILE A 1 214 ? -11.953 8.478 20.827 1.00 89.56 214 ILE A N 1
ATOM 1618 C CA . ILE A 1 214 ? -12.916 9.319 21.523 1.00 89.56 214 ILE A CA 1
ATOM 1619 C C . ILE A 1 214 ? -13.458 8.444 22.652 1.00 89.56 214 ILE A C 1
ATOM 1621 O O . ILE A 1 214 ? -14.036 7.388 22.394 1.00 89.56 214 ILE A O 1
ATOM 1625 N N . SER A 1 215 ? -13.200 8.825 23.907 1.00 77.62 215 SER A N 1
ATOM 1626 C CA . SER A 1 215 ? -13.759 8.101 25.053 1.00 77.62 215 SER A CA 1
ATOM 1627 C C . SER A 1 215 ? -15.261 7.953 24.820 1.00 77.62 215 SER A C 1
ATOM 1629 O O . SER A 1 215 ? -15.891 8.972 24.516 1.00 77.62 215 SER A O 1
ATOM 1631 N N . PRO A 1 216 ? -15.848 6.746 24.953 1.00 64.06 216 PRO A N 1
ATOM 1632 C CA . PRO A 1 216 ? -17.288 6.617 24.835 1.00 64.06 216 PRO A CA 1
ATOM 1633 C C . PRO A 1 216 ? -17.904 7.611 25.815 1.00 64.06 216 PRO A C 1
ATOM 1635 O O . PRO A 1 216 ? -17.473 7.691 26.974 1.00 64.06 216 PRO A O 1
ATOM 1638 N N . ALA A 1 217 ? -18.843 8.422 25.325 1.00 57.91 217 ALA A N 1
ATOM 1639 C CA . ALA A 1 217 ? -19.704 9.179 26.210 1.00 57.91 217 ALA A CA 1
ATOM 1640 C C . ALA A 1 217 ? -20.307 8.140 27.155 1.00 57.91 217 ALA A C 1
ATOM 1642 O O . ALA A 1 217 ? -20.958 7.195 26.714 1.00 57.91 217 ALA A O 1
ATOM 1643 N N . ILE A 1 218 ? -19.961 8.232 28.436 1.00 57.31 218 ILE A N 1
ATOM 1644 C CA . ILE A 1 218 ? -20.604 7.424 29.458 1.00 57.31 218 ILE A CA 1
ATOM 1645 C C . ILE A 1 218 ? -22.051 7.907 29.432 1.00 57.31 218 ILE A C 1
ATOM 1647 O O . ILE A 1 218 ? -22.327 8.985 29.955 1.00 57.31 218 ILE A O 1
ATOM 1651 N N . ASP A 1 219 ? -22.931 7.170 28.755 1.00 55.62 219 ASP A N 1
ATOM 1652 C CA . ASP A 1 219 ? -24.372 7.333 28.911 1.00 55.62 219 ASP A CA 1
ATOM 1653 C C . ASP A 1 219 ? -24.660 7.091 30.399 1.00 55.62 219 ASP A C 1
ATOM 1655 O O . ASP A 1 219 ? -24.586 5.959 30.888 1.00 55.62 219 ASP A O 1
ATOM 1659 N N . GLN A 1 220 ? -24.844 8.192 31.133 1.00 45.09 220 GLN A N 1
ATOM 1660 C CA . GLN A 1 220 ? -25.329 8.219 32.512 1.00 45.09 220 GLN A CA 1
ATOM 1661 C C . GLN A 1 220 ? -26.849 8.113 32.534 1.00 45.09 220 GLN A C 1
ATOM 1663 O O . GLN A 1 220 ? -27.496 8.790 31.703 1.00 45.09 220 GLN A O 1
#

Mean predicted aligned error: 11.81 Å

Solvent-accessible surface area (backbone atoms only — not comparable to full-atom values): 12402 Å² total; per-residue (Å²): 116,74,72,58,56,55,54,53,54,53,58,54,53,54,57,64,73,66,62,69,82,75,70,91,89,66,87,60,58,64,59,53,53,50,49,50,51,52,51,50,51,52,52,50,60,60,57,70,74,59,92,83,74,69,81,71,69,68,55,56,61,56,52,53,52,52,50,53,52,53,51,49,65,66,50,48,64,56,52,56,54,50,50,52,53,52,49,51,54,48,39,50,49,33,44,38,43,41,31,45,34,46,53,54,44,9,72,78,45,84,35,22,33,54,49,60,84,48,36,67,78,69,35,88,68,50,78,58,60,51,33,91,68,45,94,33,82,25,18,55,23,39,26,53,85,46,39,52,33,46,61,83,40,41,70,54,35,81,46,21,51,36,35,33,27,24,74,27,92,50,82,45,37,61,40,55,79,87,52,56,34,31,65,63,89,48,30,19,47,35,17,22,61,67,40,52,68,49,76,37,38,75,90,64,67,80,64,38,67,70,77,56,62,52,72,76,78,76,87,123

Secondary structure (DSSP, 8-state):
-HHHHHHHHHHHHHHHHHSPPPPTT--THHHHHHHHHHHHHHHHHHHTT---S-THHHHHHHHHHHHHHHHHHHHHHHHHHHHHHHHHHHHHHHHHHHHHHHHHHHHHTTTBPPPGGGHHHH-S-------TT-SSSEEEEEETTTTT-BGGGBS-TTTBEEEEEEEESSSS-EE-GGGB--TBTTEEEEEETTS-EEEEETT---SBSSPPB-------

Sequence (220 aa):
MRNLLLTLACGVCGIIAGVGLPAKGQSNWMLFVVGIGLAGATIYAAARRRPERSWASRYDGIGLFIILLVVTIIVNPVFISAQAVSTNATCMSHLKQLGNELIIYSCDFDDHLPPRDHWLSRIYNKGSTICPASKAPYSYALNERLAGKSLAELEIPGETVMVFECESQVPDPVGDKTKFAAPHGGLGFIALANGAVVNEKKSEVKYNWTPTLISPAIDQ